Protein AF-A0A4Z1ET19-F1 (afdb_monomer)

Mean predicted aligned error: 20.24 Å

Organism: NCBI:txid87230

Sequence (330 aa):
MSKDLGDVSNRLGLNYGNKASKVTKSSSTPFQRIQDKIKELERSLKKQRNQNEKIQDNVKGFEQRLEEQYDQNEKMQDEMKDLKQRLEEQYDQD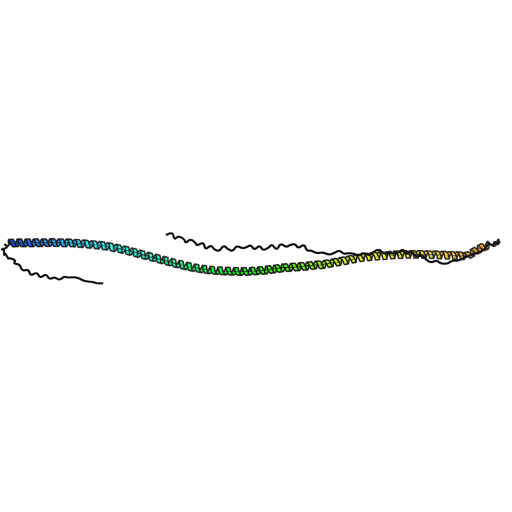EKIQDTTKKLELALEEQYNQNGKMQDATKELERALQEHYNQSEKMQDKIKDLERRLEEQYYQKEMIQKTRDQRFEYYNGKIEKLDESVQNLTNWTSQLKDRIDEDVQRRYQETDTLDTMQKVLATVMEQQHKHISDMIEFQTRLPDLIQTELSMQRTFNPEPLLGRNPGQYGQLLQIQNITTPQVAPSSERQQSGAPSQDREVVQSQEVDRCPGQQQFGAPPQDQDTPYPYPQKQQ

pLDDT: mean 76.31, std 24.37, range [27.83, 98.62]

Foldseek 3Di:
DDDDDDDDDDDDDDDPDDDDDPPPPPVQDPVNVVVVVVVVVVVVVVVVVVVVVVVVVVVVVVVVVVVVVVVVVVVVVVVVVVVVVVVVVVVVVVVVVVVVVVVVVVVVVVVVVVVVVVVVVVVVVVVVVVVVVVVVVVVVVVVVVVVVVVVVVVVVVVVVVVVVVVVVVVVVVVVVVVVVVVVVVVVVVVVVVVVVVVVVVVVVVVVVVVVVVVVVVVVVVVVVVVVVVVVVVCVVCVVVVVVVVVVVPPDDDDDDDDDDDDDDDDDDDDDDDDDDDDDDDDDDDDDDDDDDDDDDDDPPDDDPDDDPPPPPDDDDPDDDDDDDDDDDDD

Structure (mmCIF, N/CA/C/O backbone):
data_AF-A0A4Z1ET19-F1
#
_entry.id   AF-A0A4Z1ET19-F1
#
loop_
_atom_site.group_PDB
_atom_site.id
_atom_site.type_symbol
_atom_site.label_atom_id
_atom_site.label_alt_id
_atom_site.label_comp_id
_atom_site.label_asym_id
_atom_site.label_entity_id
_atom_site.label_seq_id
_atom_site.pdbx_PDB_ins_code
_atom_site.Cartn_x
_atom_site.Cartn_y
_atom_site.Cartn_z
_atom_site.occupancy
_atom_site.B_iso_or_equiv
_atom_site.auth_seq_id
_atom_site.auth_comp_id
_atom_site.auth_asym_id
_atom_site.auth_atom_id
_atom_site.pdbx_PDB_model_num
ATOM 1 N N . MET A 1 1 ? -41.840 -29.379 70.203 1.00 40.41 1 MET A N 1
ATOM 2 C CA . MET A 1 1 ? -41.552 -30.663 70.887 1.00 40.41 1 MET A CA 1
ATOM 3 C C . MET A 1 1 ? -41.359 -30.343 72.368 1.00 40.41 1 MET A C 1
ATOM 5 O O . MET A 1 1 ? -40.366 -29.723 72.694 1.00 40.41 1 MET A O 1
ATOM 9 N N . SER A 1 2 ? -42.411 -30.339 73.188 1.00 51.81 2 SER A N 1
ATOM 10 C CA . SER A 1 2 ? -42.994 -31.467 73.947 1.00 51.81 2 SER A CA 1
ATOM 11 C C . SER A 1 2 ? -42.067 -32.061 75.018 1.00 51.81 2 SER A C 1
ATOM 13 O O . SER A 1 2 ? -41.041 -32.635 74.655 1.00 51.81 2 SER A O 1
ATOM 15 N N . LYS A 1 3 ? -42.499 -31.919 76.287 1.00 54.75 3 LYS A N 1
ATOM 16 C CA . LYS A 1 3 ? -42.217 -32.644 77.557 1.00 54.75 3 LYS A CA 1
ATOM 17 C C . LYS A 1 3 ? -42.438 -31.616 78.682 1.00 54.75 3 LYS A C 1
ATOM 19 O O . LYS A 1 3 ? -41.640 -30.702 78.820 1.00 54.75 3 LYS A O 1
ATOM 24 N N . ASP A 1 4 ? -43.587 -31.519 79.343 1.00 47.50 4 ASP A N 1
ATOM 25 C CA . ASP A 1 4 ? -44.306 -32.515 80.150 1.00 47.50 4 ASP A CA 1
ATOM 26 C C . ASP A 1 4 ? -43.401 -33.211 81.176 1.00 47.50 4 ASP A C 1
ATOM 28 O O . ASP A 1 4 ? -42.499 -33.951 80.786 1.00 47.50 4 ASP A O 1
ATOM 32 N N . LEU A 1 5 ? -43.630 -32.901 82.459 1.00 48.69 5 LEU A N 1
ATOM 33 C CA . LEU A 1 5 ? -43.489 -33.767 83.639 1.00 48.69 5 LEU A CA 1
ATOM 34 C C . LEU A 1 5 ? -43.779 -32.930 84.894 1.00 48.69 5 LEU A C 1
ATOM 36 O O . LEU A 1 5 ? -42.906 -32.284 85.472 1.00 48.69 5 LEU A O 1
ATOM 40 N N . GLY A 1 6 ? -45.054 -32.928 85.281 1.00 47.69 6 GLY A N 1
ATOM 41 C CA . GLY A 1 6 ? -45.478 -32.551 86.620 1.00 47.69 6 GLY A CA 1
ATOM 42 C C . GLY A 1 6 ? -45.084 -33.627 87.630 1.00 47.69 6 GLY A C 1
ATOM 43 O O . GLY A 1 6 ? -45.246 -34.818 87.370 1.00 47.69 6 GLY A O 1
ATOM 44 N N . ASP A 1 7 ? -44.610 -33.193 88.794 1.00 50.28 7 ASP A N 1
ATOM 45 C CA . ASP A 1 7 ? -44.422 -34.043 89.965 1.00 50.28 7 ASP A CA 1
ATOM 46 C C . ASP A 1 7 ? -45.346 -33.528 91.080 1.00 50.28 7 ASP A C 1
ATOM 48 O O . ASP A 1 7 ? -45.112 -32.486 91.697 1.00 50.28 7 ASP A O 1
ATOM 52 N N . VAL A 1 8 ? -46.472 -34.222 91.267 1.00 47.22 8 VAL A N 1
ATOM 53 C CA . VAL A 1 8 ? -47.453 -33.978 92.331 1.00 47.22 8 VAL A CA 1
ATOM 54 C C . VAL A 1 8 ? -47.274 -35.071 93.374 1.00 47.22 8 VAL A C 1
ATOM 56 O O . VAL A 1 8 ? -47.767 -36.189 93.221 1.00 47.22 8 VAL A O 1
ATOM 59 N N . SER A 1 9 ? -46.614 -34.740 94.481 1.00 50.41 9 SER A N 1
ATOM 60 C CA . SER A 1 9 ? -46.578 -35.616 95.649 1.00 50.41 9 SER A CA 1
ATOM 61 C C . SER A 1 9 ? -47.833 -35.441 96.505 1.00 50.41 9 SER A C 1
ATOM 63 O O . SER A 1 9 ? -47.930 -34.569 97.367 1.00 50.41 9 SER A O 1
ATOM 65 N N . ASN A 1 10 ? -48.786 -36.346 96.285 1.00 49.00 10 ASN A N 1
ATOM 66 C CA . ASN A 1 10 ? -49.766 -36.772 97.278 1.00 49.00 10 ASN A CA 1
ATOM 67 C C . ASN A 1 10 ? -49.042 -37.343 98.507 1.00 49.00 10 ASN A C 1
ATOM 69 O O . ASN A 1 10 ? -48.348 -38.351 98.387 1.00 49.00 10 ASN A O 1
ATOM 73 N N . ARG A 1 11 ? -49.283 -36.798 99.704 1.00 49.09 11 ARG A N 1
ATOM 74 C CA . ARG A 1 11 ? -49.188 -37.575 100.952 1.00 49.09 11 ARG A CA 1
ATOM 75 C C . ARG A 1 11 ? -50.144 -37.038 102.013 1.00 49.09 11 ARG A C 1
ATOM 77 O O . ARG A 1 11 ? -49.847 -36.139 102.791 1.00 49.09 11 ARG A O 1
ATOM 84 N N . LEU A 1 12 ? -51.312 -37.673 102.008 1.00 50.94 12 LEU A N 1
ATOM 85 C CA . LEU A 1 12 ? -52.252 -37.809 103.112 1.00 50.94 12 LEU A CA 1
ATOM 86 C C . LEU A 1 12 ? -51.506 -38.242 104.385 1.00 50.94 12 LEU A C 1
ATOM 88 O O . LEU A 1 12 ? -51.132 -39.402 104.536 1.00 50.94 12 LEU A O 1
ATOM 92 N N . GLY A 1 13 ? -51.297 -37.300 105.299 1.00 47.09 13 GLY A N 1
ATOM 93 C CA . GLY A 1 13 ? -50.867 -37.557 106.670 1.00 47.09 13 GLY A CA 1
ATOM 94 C C . GLY A 1 13 ? -52.051 -37.430 107.620 1.00 47.09 13 GLY A C 1
ATOM 95 O O . GLY A 1 13 ? -52.195 -36.418 108.299 1.00 47.09 13 GLY A O 1
ATOM 96 N N . LEU A 1 14 ? -52.912 -38.450 107.648 1.00 48.97 14 LEU A N 1
ATOM 97 C CA . LEU A 1 14 ? -53.883 -38.655 108.721 1.00 48.97 14 LEU A CA 1
ATOM 98 C C . LEU A 1 14 ? -53.113 -38.867 110.031 1.00 48.97 14 LEU A C 1
ATOM 100 O O . LEU A 1 14 ? -52.460 -39.894 110.197 1.00 48.97 14 LEU A O 1
ATOM 104 N N . ASN A 1 15 ? -53.196 -37.917 110.963 1.00 49.59 15 ASN A N 1
ATOM 105 C CA . ASN A 1 15 ? -52.717 -38.113 112.328 1.00 49.59 15 ASN A CA 1
ATOM 106 C C . ASN A 1 15 ? -53.865 -37.877 113.317 1.00 49.59 15 ASN A C 1
ATOM 108 O O . ASN A 1 15 ? -54.134 -36.762 113.762 1.00 49.59 15 ASN A O 1
ATOM 112 N N . TYR A 1 16 ? -54.573 -38.971 113.604 1.00 43.00 16 TYR A N 1
ATOM 113 C CA . TYR A 1 16 ? -55.479 -39.117 114.736 1.00 43.00 16 TYR A CA 1
ATOM 114 C C . TYR A 1 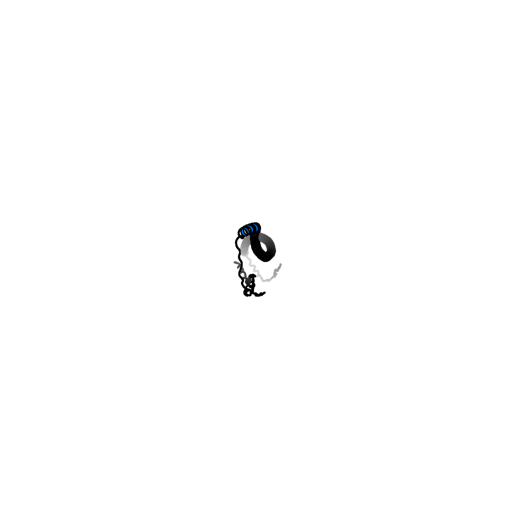16 ? -54.632 -39.338 115.997 1.00 43.00 16 TYR A C 1
ATOM 116 O O . TYR A 1 16 ? -54.145 -40.437 116.246 1.00 43.00 16 TYR A O 1
ATOM 124 N N . GLY A 1 17 ? -54.456 -38.282 116.793 1.00 42.91 17 GLY A N 1
ATOM 125 C CA . GLY A 1 17 ? -53.653 -38.288 118.018 1.00 42.91 17 GLY A CA 1
ATOM 126 C C . GLY A 1 17 ? -54.409 -37.666 119.186 1.00 42.91 17 GLY A C 1
ATOM 127 O O . GLY A 1 17 ? -54.197 -36.516 119.551 1.00 42.91 17 GLY A O 1
ATOM 128 N N . ASN A 1 18 ? -55.316 -38.453 119.747 1.00 45.12 18 ASN A N 1
ATOM 129 C CA . ASN A 1 18 ? -56.172 -38.165 120.889 1.00 45.12 18 ASN A CA 1
ATOM 130 C C . ASN A 1 18 ? -55.344 -37.900 122.168 1.00 45.12 18 ASN A C 1
ATOM 132 O O . ASN A 1 18 ? -54.685 -38.828 122.631 1.00 45.12 18 ASN A O 1
ATOM 136 N N . LYS A 1 19 ? -55.401 -36.699 122.777 1.00 46.03 19 LYS A N 1
ATOM 137 C CA . LYS A 1 19 ? -55.052 -36.477 124.202 1.00 46.03 19 LYS A CA 1
ATOM 138 C C . LYS A 1 19 ? -55.911 -35.377 124.848 1.00 46.03 19 LYS A C 1
ATOM 140 O O . LYS A 1 19 ? -55.623 -34.192 124.755 1.00 46.03 19 LYS A O 1
ATOM 145 N N . ALA A 1 20 ? -56.946 -35.841 125.548 1.00 45.72 20 ALA A N 1
ATOM 146 C CA . ALA A 1 20 ? -57.436 -35.331 126.830 1.00 45.72 20 ALA A CA 1
ATOM 147 C C . ALA A 1 20 ? -57.609 -33.805 126.989 1.00 45.72 20 ALA A C 1
ATOM 149 O O . ALA A 1 20 ? -56.869 -33.151 127.724 1.00 45.72 20 ALA A O 1
ATOM 150 N N . SER A 1 21 ? -58.700 -33.259 126.447 1.00 41.53 21 SER A N 1
ATOM 151 C CA . SER A 1 21 ? -59.294 -32.045 127.015 1.00 41.53 21 SER A CA 1
ATOM 152 C C . SER A 1 21 ? -60.074 -32.415 128.276 1.00 41.53 21 SER A C 1
ATOM 154 O O . SER A 1 21 ? -61.205 -32.896 128.212 1.00 41.53 21 SER A O 1
ATOM 156 N N . LYS A 1 22 ? -59.476 -32.162 129.446 1.00 44.50 22 LYS A N 1
ATOM 157 C CA . LYS A 1 22 ? -60.234 -31.917 130.678 1.00 44.50 22 LYS A CA 1
ATOM 158 C C . LYS A 1 22 ? -61.198 -30.765 130.388 1.00 44.50 22 LYS A C 1
ATOM 160 O O . LYS A 1 22 ? -60.809 -29.602 130.385 1.00 44.50 22 LYS A O 1
ATOM 165 N N . VAL A 1 23 ? -62.455 -31.101 130.120 1.00 45.34 23 VAL A N 1
ATOM 166 C CA . VAL A 1 23 ? -63.568 -30.156 130.119 1.00 45.34 23 VAL A CA 1
ATOM 167 C C . VAL A 1 23 ? -63.810 -29.765 131.573 1.00 45.34 23 VAL A C 1
ATOM 169 O O . VAL A 1 23 ? -64.643 -30.336 132.273 1.00 45.34 23 VAL A O 1
ATOM 172 N N . THR A 1 24 ? -63.062 -28.777 132.054 1.00 40.31 24 THR A N 1
ATOM 173 C CA . THR A 1 24 ? -63.567 -27.912 133.112 1.00 40.31 24 THR A CA 1
ATOM 174 C C . THR A 1 24 ? -64.675 -27.085 132.472 1.00 40.31 24 THR A C 1
ATOM 176 O O . THR A 1 24 ? -64.413 -26.071 131.828 1.00 40.31 24 THR A O 1
ATOM 179 N N . LYS A 1 25 ? -65.922 -27.556 132.598 1.00 47.56 25 LYS A N 1
ATOM 180 C CA . LYS A 1 25 ? -67.120 -26.722 132.461 1.00 47.56 25 LYS A CA 1
ATOM 181 C C . LYS A 1 25 ? -67.047 -25.660 133.559 1.00 47.56 25 LYS A C 1
ATOM 183 O O . LYS A 1 25 ? -67.664 -25.796 134.609 1.00 47.56 25 LYS A O 1
ATOM 188 N N . SER A 1 26 ? -66.259 -24.614 133.337 1.00 43.38 26 SER A N 1
ATOM 189 C CA . SER A 1 26 ? -66.510 -23.341 133.987 1.00 43.38 26 SER A CA 1
ATOM 190 C C . SER A 1 26 ? -67.857 -22.879 133.443 1.00 43.38 26 SER A C 1
ATOM 192 O O . SER A 1 26 ? -68.057 -22.773 132.231 1.00 43.38 26 SER A O 1
ATOM 194 N N . SER A 1 27 ? -68.833 -22.707 134.330 1.00 51.56 27 SER A N 1
ATOM 195 C CA . SER A 1 27 ? -70.098 -22.058 134.012 1.00 51.56 27 SER A CA 1
ATOM 196 C C . SER A 1 27 ? -69.787 -20.619 133.598 1.00 51.56 27 SER A C 1
ATOM 198 O O . SER A 1 27 ? -69.796 -19.703 134.416 1.00 51.56 27 SER A O 1
ATOM 200 N N . SER A 1 28 ? -69.418 -20.448 132.328 1.00 47.38 28 SER A N 1
ATOM 201 C CA . SER A 1 28 ? -69.206 -19.160 131.688 1.00 47.38 28 SER A CA 1
ATOM 202 C C . SER A 1 28 ? -70.539 -18.431 131.759 1.00 47.38 28 SER A C 1
ATOM 204 O O . SER A 1 28 ? -71.521 -18.838 131.125 1.00 47.38 28 SER A O 1
ATOM 206 N N . THR A 1 29 ? -70.594 -17.422 132.629 1.00 59.81 29 THR A N 1
ATOM 207 C CA . THR A 1 29 ? -71.743 -16.533 132.769 1.00 59.81 29 THR A CA 1
ATOM 208 C C . THR A 1 29 ? -72.052 -15.919 131.397 1.00 59.81 29 THR A C 1
ATOM 210 O O . THR A 1 29 ? -71.152 -15.808 130.559 1.00 59.81 29 THR A O 1
ATOM 213 N N . PRO A 1 30 ? -73.303 -15.512 131.113 1.00 72.56 30 PRO A N 1
ATOM 214 C CA . PRO A 1 30 ? -73.661 -14.901 129.828 1.00 72.56 30 PRO A CA 1
ATOM 215 C C . PRO A 1 30 ? -72.684 -13.797 129.389 1.00 72.56 30 PRO A C 1
ATOM 217 O O . PRO A 1 30 ? -72.336 -13.709 128.215 1.00 72.56 30 PRO A O 1
ATOM 220 N N . PHE A 1 31 ? -72.158 -13.038 130.353 1.00 75.38 31 PHE A N 1
ATOM 221 C CA . PHE A 1 31 ? -71.135 -12.014 130.160 1.00 75.38 31 PHE A CA 1
ATOM 222 C C . PHE A 1 31 ? -69.791 -12.556 129.632 1.00 75.38 31 PHE A C 1
ATOM 224 O O . PHE A 1 31 ? -69.220 -11.986 128.704 1.00 75.38 31 PHE A O 1
ATOM 231 N N . GLN A 1 32 ? -69.305 -13.687 130.153 1.00 77.69 32 GLN A N 1
ATOM 232 C CA . GLN A 1 32 ? -68.046 -14.298 129.717 1.00 77.69 32 GLN A CA 1
ATOM 233 C C . GLN A 1 32 ? -68.152 -14.864 128.287 1.00 77.69 32 GLN A C 1
ATOM 235 O O . GLN A 1 32 ? -67.239 -14.677 127.486 1.00 77.69 32 GLN A O 1
ATOM 240 N N . ARG A 1 33 ? -69.302 -15.448 127.907 1.00 77.06 33 ARG A N 1
ATOM 241 C CA . ARG A 1 33 ? -69.564 -15.866 126.510 1.00 77.06 33 ARG A CA 1
ATOM 242 C C . ARG A 1 33 ? -69.599 -14.689 125.539 1.00 77.06 33 ARG A C 1
ATOM 244 O O . ARG A 1 33 ? -69.185 -14.833 124.391 1.00 77.06 33 ARG A O 1
ATOM 251 N N . ILE A 1 34 ? -70.122 -13.545 125.978 1.00 82.31 34 ILE A N 1
ATOM 252 C CA . ILE A 1 34 ? -70.131 -12.314 125.181 1.00 82.31 34 ILE A CA 1
ATOM 253 C C . ILE A 1 34 ? -68.694 -11.812 124.985 1.00 82.31 34 ILE A C 1
ATOM 255 O O . ILE A 1 34 ? -68.317 -11.525 123.853 1.00 82.31 34 ILE A O 1
ATOM 259 N N . GLN A 1 35 ? -67.864 -11.791 126.035 1.00 83.44 35 GLN A N 1
ATOM 260 C CA . GLN A 1 35 ? -66.444 -11.429 125.914 1.00 83.44 35 GLN A CA 1
ATOM 261 C C . GLN A 1 35 ? -65.659 -12.356 124.975 1.00 83.44 35 GLN A C 1
ATOM 263 O O . GLN A 1 35 ? -64.848 -11.873 124.184 1.00 83.44 35 GLN A O 1
ATOM 268 N N . ASP A 1 36 ? -65.893 -13.668 125.031 1.00 83.56 36 ASP A N 1
ATOM 269 C CA . ASP A 1 36 ? -65.202 -14.624 124.160 1.00 83.56 36 ASP A CA 1
ATOM 270 C C . ASP A 1 36 ? -65.598 -14.437 122.684 1.00 83.56 36 ASP A C 1
ATOM 272 O O . ASP A 1 36 ? -64.727 -14.435 121.813 1.00 83.56 36 ASP A O 1
ATOM 276 N N . LYS A 1 37 ? -66.885 -14.168 122.404 1.00 88.12 37 LYS A N 1
ATOM 277 C CA . LYS A 1 37 ? -67.366 -13.807 121.058 1.00 88.12 37 LYS A CA 1
ATOM 278 C C . LYS A 1 37 ? -66.783 -12.485 120.562 1.00 88.12 37 LYS A C 1
ATOM 280 O O . LYS A 1 37 ? -66.433 -12.391 119.390 1.00 88.12 37 LYS A O 1
ATOM 285 N N . ILE A 1 38 ? -66.655 -11.477 121.431 1.00 90.06 38 ILE A N 1
ATOM 286 C CA . ILE A 1 38 ? -66.010 -10.200 121.082 1.00 90.06 38 ILE A CA 1
ATOM 287 C C . ILE A 1 38 ? -64.551 -10.448 120.677 1.00 90.06 38 ILE A C 1
ATOM 289 O O . ILE A 1 38 ? -64.143 -10.014 119.605 1.00 90.06 38 ILE A O 1
ATOM 293 N N . LYS A 1 39 ? -63.790 -11.227 121.456 1.00 90.38 39 LYS A N 1
ATOM 294 C CA . LYS A 1 39 ? -62.395 -11.576 121.124 1.00 90.38 39 LYS A CA 1
ATOM 295 C C . LYS A 1 39 ? -62.273 -12.384 119.829 1.00 90.38 39 LYS A C 1
ATOM 297 O O . LYS A 1 39 ? -61.311 -12.215 119.081 1.00 90.38 39 LYS A O 1
ATOM 302 N N . GLU A 1 40 ? -63.208 -13.292 119.562 1.00 89.62 40 GLU A N 1
ATOM 303 C CA . GLU A 1 40 ? -63.245 -14.059 118.312 1.00 89.62 40 GLU A CA 1
ATOM 304 C C . GLU A 1 40 ? -63.537 -13.158 117.105 1.00 89.62 40 GLU A C 1
ATOM 306 O O . GLU A 1 40 ? -62.828 -13.236 116.098 1.00 89.62 40 GLU A O 1
ATOM 311 N N . LEU A 1 41 ? -64.509 -12.249 117.233 1.00 91.50 41 LEU A N 1
ATOM 312 C CA . LEU A 1 41 ? -64.806 -11.230 116.227 1.00 91.50 41 LEU A CA 1
ATOM 313 C C . LEU A 1 41 ? -63.600 -10.316 115.986 1.00 91.50 41 LEU A C 1
ATOM 315 O O . LEU A 1 41 ? -63.241 -10.099 114.834 1.00 91.50 41 LEU A O 1
ATOM 319 N N . GLU A 1 42 ? -62.912 -9.854 117.032 1.00 91.44 42 GLU A N 1
ATOM 320 C CA . GLU A 1 42 ? -61.684 -9.054 116.913 1.00 91.44 42 GLU A CA 1
ATOM 321 C C . GLU A 1 42 ? -60.570 -9.804 116.164 1.00 91.44 42 GLU A C 1
ATOM 323 O O . GLU A 1 42 ? -59.919 -9.234 115.283 1.00 91.44 42 GLU A O 1
ATOM 328 N N . ARG A 1 43 ? -60.359 -11.096 116.460 1.00 92.38 43 ARG A N 1
ATOM 329 C CA . ARG A 1 43 ? -59.391 -11.938 115.730 1.00 92.38 43 ARG A CA 1
ATOM 330 C C . ARG A 1 43 ? -59.785 -12.124 114.267 1.00 92.38 43 ARG A C 1
ATOM 332 O O . ARG A 1 43 ? -58.916 -12.043 113.399 1.00 92.38 43 ARG A O 1
ATOM 339 N N . SER A 1 44 ? -61.067 -12.364 113.995 1.00 93.06 44 SER A N 1
ATOM 340 C CA . SER A 1 44 ? -61.604 -12.492 112.636 1.00 93.06 44 SER A CA 1
ATOM 341 C C . SER A 1 44 ? -61.405 -11.199 111.840 1.00 93.06 44 SER A C 1
ATOM 343 O O . SER A 1 44 ? -60.871 -11.224 110.732 1.00 93.06 44 SER A O 1
ATOM 345 N N . LEU A 1 45 ? -61.710 -10.054 112.454 1.00 92.88 45 LEU A N 1
ATOM 346 C CA . LEU A 1 45 ? -61.568 -8.729 111.856 1.00 92.88 45 LEU A CA 1
ATOM 347 C C . LEU A 1 45 ? -60.093 -8.380 111.602 1.00 92.88 45 LEU A C 1
ATOM 349 O O . LEU A 1 45 ? -59.754 -7.841 110.549 1.00 92.88 45 LEU A O 1
ATOM 353 N N . LYS A 1 46 ? -59.184 -8.773 112.506 1.00 93.75 46 LYS A N 1
ATOM 354 C CA . LYS A 1 46 ? -57.732 -8.661 112.288 1.00 93.75 46 LYS A CA 1
ATOM 355 C C . LYS A 1 46 ? -57.247 -9.556 111.143 1.00 93.75 46 LYS A C 1
ATOM 357 O O . LYS A 1 46 ? -56.447 -9.113 110.326 1.00 93.75 46 LYS A O 1
ATOM 362 N N . LYS A 1 47 ? -57.756 -10.789 111.035 1.00 93.56 47 LYS A N 1
ATOM 363 C CA . LYS A 1 47 ? -57.431 -11.701 109.926 1.00 93.56 47 LYS A CA 1
ATOM 364 C C . LYS A 1 47 ? -57.918 -11.154 108.581 1.00 93.56 47 LYS A C 1
ATOM 366 O O . LYS A 1 47 ? -57.153 -11.192 107.623 1.00 93.56 47 LYS A O 1
ATOM 371 N N . GLN A 1 48 ? -59.140 -10.622 108.520 1.00 94.31 48 GLN A N 1
ATOM 372 C CA . GLN A 1 48 ? -59.672 -9.971 107.319 1.00 94.31 48 GLN A CA 1
ATOM 373 C C . GLN A 1 48 ? -58.855 -8.741 106.927 1.00 94.31 48 GLN A C 1
ATOM 375 O O . GLN A 1 48 ? -58.518 -8.605 105.757 1.00 94.31 48 GLN A O 1
ATOM 380 N N . ARG A 1 49 ? -58.468 -7.882 107.884 1.00 92.06 49 ARG A N 1
ATOM 381 C CA . ARG A 1 49 ? -57.573 -6.745 107.600 1.00 92.06 49 ARG A CA 1
ATOM 382 C C . ARG A 1 49 ? -56.256 -7.197 106.974 1.00 92.06 49 ARG A C 1
ATOM 384 O O . ARG A 1 49 ? -55.902 -6.688 105.920 1.00 92.06 49 ARG A O 1
ATOM 391 N N . ASN A 1 50 ? -55.598 -8.202 107.553 1.00 95.38 50 ASN A N 1
ATOM 392 C CA . ASN A 1 50 ? -54.354 -8.742 106.997 1.00 95.38 50 ASN A CA 1
ATOM 393 C C . ASN A 1 50 ? -54.552 -9.368 105.602 1.00 95.38 50 ASN A C 1
ATOM 395 O O . ASN A 1 50 ? -53.648 -9.342 104.774 1.00 95.38 50 ASN A O 1
ATOM 399 N N . GLN A 1 51 ? -55.710 -9.983 105.337 1.00 95.19 51 GLN A N 1
ATOM 400 C CA . GLN A 1 51 ? -56.037 -10.50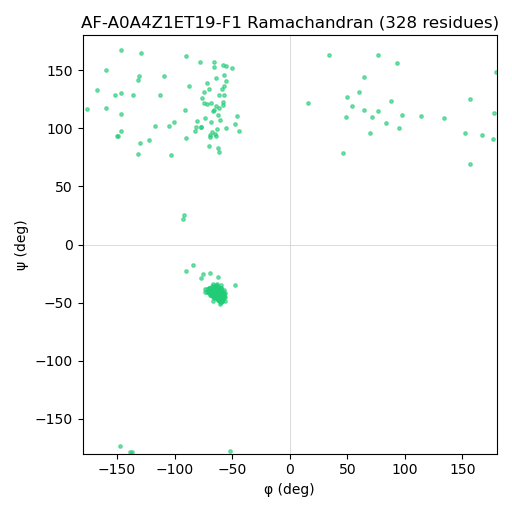9 104.008 1.00 95.19 51 GLN A CA 1
ATOM 401 C C . GLN A 1 51 ? -56.262 -9.384 102.996 1.00 95.19 51 GLN A C 1
ATOM 403 O O . GLN A 1 51 ? -55.733 -9.469 101.894 1.00 95.19 51 GLN A O 1
ATOM 408 N N . ASN A 1 52 ? -56.989 -8.331 103.374 1.00 94.50 52 ASN A N 1
ATOM 409 C CA . ASN A 1 52 ? -57.177 -7.153 102.531 1.00 94.50 52 ASN A CA 1
ATOM 410 C C . ASN A 1 52 ? -55.849 -6.463 102.214 1.00 94.50 52 ASN A C 1
ATOM 412 O O . ASN A 1 52 ? -55.645 -6.082 101.070 1.00 94.50 52 ASN A O 1
ATOM 416 N N . GLU A 1 53 ? -54.942 -6.353 103.186 1.00 95.12 53 GLU A N 1
ATOM 417 C CA . GLU A 1 53 ? -53.599 -5.796 102.976 1.00 95.12 53 GLU A CA 1
ATOM 418 C C . GLU A 1 53 ? -52.819 -6.612 101.931 1.00 95.12 53 GLU A C 1
ATOM 420 O O . GLU A 1 53 ? -52.351 -6.060 100.941 1.00 95.12 53 GLU A O 1
ATOM 425 N N . LYS A 1 54 ? -52.821 -7.950 102.042 1.00 95.50 54 LYS A N 1
ATOM 426 C CA . LYS A 1 54 ? -52.223 -8.834 101.020 1.00 95.50 54 LYS A CA 1
ATOM 427 C C . LYS A 1 54 ? -52.872 -8.704 99.642 1.00 95.50 54 LYS A C 1
ATOM 429 O O . LYS A 1 54 ? -52.181 -8.790 98.632 1.00 95.50 54 LYS A O 1
ATOM 434 N N . ILE A 1 55 ? -54.197 -8.562 99.583 1.00 96.00 55 ILE A N 1
ATOM 435 C CA . ILE A 1 55 ? -54.909 -8.351 98.316 1.00 96.00 55 ILE A CA 1
ATOM 436 C C . ILE A 1 55 ? -54.482 -7.016 97.706 1.00 96.00 55 ILE A C 1
ATOM 438 O O . ILE A 1 55 ? -54.204 -6.969 96.514 1.00 96.00 55 ILE A O 1
ATOM 442 N N . GLN A 1 56 ? -54.387 -5.958 98.510 1.00 95.25 56 GLN A N 1
ATOM 443 C CA . GLN A 1 56 ? -53.970 -4.638 98.052 1.00 95.25 56 GLN A CA 1
ATOM 444 C C . GLN A 1 56 ? -52.533 -4.647 97.513 1.00 95.25 56 GLN A C 1
ATOM 446 O O . GLN A 1 56 ? -52.284 -4.070 96.457 1.00 95.25 56 GLN A O 1
ATOM 451 N N . ASP A 1 57 ? -51.612 -5.340 98.183 1.00 95.94 57 ASP A N 1
ATOM 452 C CA . ASP A 1 57 ? -50.237 -5.512 97.698 1.00 95.94 57 ASP A CA 1
ATOM 453 C C . ASP A 1 57 ? -50.192 -6.290 96.376 1.00 95.94 57 ASP A C 1
ATOM 455 O O . ASP A 1 57 ? -49.491 -5.895 95.445 1.00 95.94 57 ASP A O 1
ATOM 459 N N . ASN A 1 58 ? -50.986 -7.359 96.252 1.00 96.44 58 ASN A N 1
ATOM 460 C CA . ASN A 1 58 ? -51.095 -8.109 95.000 1.00 96.44 58 ASN A CA 1
ATOM 461 C C . ASN A 1 58 ? -51.666 -7.251 93.864 1.00 96.44 58 ASN A C 1
ATOM 463 O O . ASN A 1 58 ? -51.165 -7.330 92.747 1.00 96.44 58 ASN A O 1
ATOM 467 N N . VAL A 1 59 ? -52.694 -6.436 94.132 1.00 96.44 59 VAL A N 1
ATOM 468 C CA . VAL A 1 59 ? -53.281 -5.518 93.140 1.00 96.44 59 VAL A CA 1
ATOM 469 C C . VAL A 1 59 ? -52.231 -4.523 92.651 1.00 96.44 59 VAL A C 1
ATOM 471 O O . VAL A 1 59 ? -52.037 -4.426 91.445 1.00 96.44 59 VAL A O 1
ATOM 474 N N . LYS A 1 60 ? -51.474 -3.889 93.557 1.00 95.62 60 LYS A N 1
ATOM 475 C CA . LYS A 1 60 ? -50.360 -3.002 93.176 1.00 95.62 60 LYS A CA 1
ATOM 476 C C . LYS A 1 60 ? -49.301 -3.721 92.339 1.00 95.62 60 LYS A C 1
ATOM 478 O O . LYS A 1 60 ? -48.804 -3.171 91.364 1.00 95.62 60 LYS A O 1
ATOM 483 N N . GLY A 1 61 ? -48.965 -4.961 92.699 1.00 97.25 61 GLY A N 1
ATOM 484 C CA . GLY A 1 61 ? -48.031 -5.779 91.924 1.00 97.25 61 GLY A CA 1
ATOM 485 C C . GLY A 1 61 ? -48.548 -6.115 90.520 1.00 97.25 61 GLY A C 1
ATOM 486 O O . GLY A 1 61 ? -47.761 -6.173 89.577 1.00 97.25 61 GLY A O 1
ATOM 487 N N . PHE A 1 62 ? -49.858 -6.321 90.355 1.00 96.94 62 PHE A N 1
ATOM 488 C CA . PHE A 1 62 ? -50.471 -6.505 89.038 1.00 96.94 62 PHE A CA 1
ATOM 489 C C . PHE A 1 62 ? -50.514 -5.212 88.224 1.00 96.94 62 PHE A C 1
ATOM 491 O O . PHE A 1 62 ? -50.229 -5.266 87.032 1.00 96.94 62 PHE A O 1
ATOM 498 N N . GLU A 1 63 ? -50.823 -4.073 88.847 1.00 96.50 63 GLU A N 1
ATOM 499 C CA . GLU A 1 63 ? -50.789 -2.754 88.201 1.00 96.50 63 GLU A CA 1
ATOM 500 C C . GLU A 1 63 ? -49.387 -2.445 87.657 1.00 96.50 63 GLU A C 1
ATOM 502 O O . GLU A 1 63 ? -49.256 -2.117 86.482 1.00 96.50 63 GLU A O 1
ATOM 507 N N . GLN A 1 64 ? -48.336 -2.668 88.457 1.00 96.81 64 GLN A N 1
ATOM 508 C CA . GLN A 1 64 ? -46.947 -2.494 88.011 1.00 96.81 64 GLN A CA 1
ATOM 509 C C . GLN A 1 64 ? -46.590 -3.400 86.829 1.00 96.81 64 GLN A C 1
ATOM 511 O O . GLN A 1 64 ? -46.014 -2.937 85.852 1.00 96.81 64 GLN A O 1
ATOM 516 N N . ARG A 1 65 ? -46.963 -4.687 86.878 1.00 97.50 65 ARG A N 1
ATOM 517 C CA . ARG A 1 65 ? -46.709 -5.614 85.760 1.00 97.50 65 ARG A CA 1
ATOM 518 C C . ARG A 1 65 ? -47.461 -5.229 84.490 1.00 97.50 65 ARG A C 1
ATOM 520 O O . ARG A 1 65 ? -46.948 -5.454 83.400 1.00 97.50 65 ARG A O 1
ATOM 527 N N . LEU A 1 66 ? -48.679 -4.703 84.623 1.00 96.88 66 LEU A N 1
ATOM 528 C CA . LEU A 1 66 ? -49.449 -4.195 83.490 1.00 96.88 66 LEU A CA 1
ATOM 529 C C . LEU A 1 66 ? -48.745 -2.994 82.860 1.00 96.88 66 LEU A C 1
ATOM 531 O O . LEU A 1 66 ? -48.600 -2.966 81.643 1.00 96.88 66 LEU A O 1
ATOM 535 N N . GLU A 1 67 ? -48.273 -2.049 83.670 1.00 97.00 67 GLU A N 1
ATOM 536 C CA . GLU A 1 67 ? -47.538 -0.873 83.193 1.00 97.00 67 GLU A CA 1
ATOM 537 C C . GLU A 1 67 ? -46.219 -1.262 82.506 1.00 97.00 67 GLU A C 1
ATOM 539 O O . GLU A 1 67 ? -45.983 -0.869 81.368 1.00 97.00 67 GLU A O 1
ATOM 544 N N . GLU A 1 68 ? -45.433 -2.166 83.103 1.00 97.06 68 GLU A N 1
ATOM 545 C CA . GLU A 1 68 ? -44.232 -2.730 82.466 1.00 97.06 68 GLU A CA 1
ATOM 546 C C . GLU A 1 68 ? -44.544 -3.408 81.122 1.00 97.06 68 GLU A C 1
ATOM 548 O O . GLU A 1 68 ? -43.768 -3.308 80.169 1.00 97.06 68 GLU A O 1
ATOM 553 N N . GLN A 1 69 ? -45.676 -4.110 81.028 1.00 96.88 69 GLN A N 1
ATOM 554 C CA . GLN A 1 69 ? -46.102 -4.756 79.791 1.00 96.88 69 GLN A CA 1
ATOM 555 C C . GLN A 1 69 ? -46.522 -3.728 78.729 1.00 96.88 69 GLN A C 1
ATOM 557 O O . GLN A 1 69 ? -46.231 -3.933 77.550 1.00 96.88 69 GLN A O 1
ATOM 562 N N . TYR A 1 70 ? -47.175 -2.630 79.124 1.00 96.88 70 TYR A N 1
ATOM 563 C CA . TYR A 1 70 ? -47.492 -1.521 78.222 1.00 96.88 70 TYR A CA 1
ATOM 564 C C . TYR A 1 70 ? -46.219 -0.871 77.673 1.00 96.88 70 TYR A C 1
ATOM 566 O O . TYR A 1 70 ? -46.087 -0.770 76.453 1.00 96.88 70 TYR A O 1
ATOM 574 N N . ASP A 1 71 ? -45.248 -0.556 78.532 1.00 97.50 71 ASP A N 1
ATOM 575 C CA . ASP A 1 71 ? -43.959 0.023 78.128 1.00 97.50 71 ASP A CA 1
ATOM 576 C C . ASP A 1 71 ? -43.187 -0.893 77.166 1.00 97.50 71 ASP A C 1
ATOM 578 O O . ASP A 1 71 ? -42.588 -0.446 76.184 1.00 97.50 71 ASP A O 1
ATOM 582 N N . GLN A 1 72 ? -43.185 -2.205 77.429 1.00 97.62 72 GLN A N 1
ATOM 583 C CA . GLN A 1 72 ? -42.569 -3.187 76.532 1.00 97.62 72 GLN A CA 1
ATOM 584 C C . GLN A 1 72 ? -43.274 -3.238 75.175 1.00 97.62 72 GLN A C 1
ATOM 586 O O . GLN A 1 72 ? -42.617 -3.364 74.141 1.00 97.62 72 GLN A O 1
ATOM 591 N N . ASN A 1 73 ? -44.602 -3.135 75.168 1.00 97.50 73 ASN A N 1
ATOM 592 C CA . ASN A 1 73 ? -45.382 -3.168 73.941 1.00 97.50 73 ASN A CA 1
ATOM 593 C C . ASN A 1 73 ? -45.174 -1.898 73.100 1.00 97.50 73 ASN A C 1
ATOM 595 O O . ASN A 1 73 ? -45.079 -2.002 71.879 1.00 97.50 73 ASN A O 1
ATOM 599 N N . GLU A 1 74 ? -45.043 -0.723 73.727 1.00 97.38 74 GLU A N 1
ATOM 600 C CA . GLU A 1 74 ? -44.664 0.516 73.031 1.00 97.38 74 GLU A CA 1
ATOM 601 C C . GLU A 1 74 ? -43.274 0.399 72.392 1.00 97.38 74 GLU A C 1
ATOM 603 O O . GLU A 1 74 ? -43.131 0.645 71.194 1.00 97.38 74 GLU A O 1
ATOM 608 N N . LYS A 1 75 ? -42.271 -0.088 73.138 1.00 97.50 75 LYS A N 1
ATOM 609 C CA . LYS A 1 75 ? -40.921 -0.329 72.592 1.00 97.50 75 LYS A CA 1
ATOM 610 C C . LYS A 1 75 ? -40.941 -1.275 71.395 1.00 97.50 75 LYS A C 1
ATOM 612 O O . LYS A 1 75 ? -40.327 -0.985 70.374 1.00 97.50 75 LYS A O 1
ATOM 617 N N . MET A 1 76 ? -41.684 -2.378 71.495 1.00 97.62 76 MET A N 1
ATOM 618 C CA . MET A 1 76 ? -41.817 -3.339 70.400 1.00 97.62 76 MET A CA 1
ATOM 619 C C . MET A 1 76 ? -42.498 -2.720 69.170 1.00 97.62 76 MET A C 1
ATOM 621 O O . MET A 1 76 ? -42.109 -3.017 68.041 1.00 97.62 76 MET A O 1
ATOM 625 N N . GLN A 1 77 ? -43.497 -1.850 69.355 1.00 97.56 77 GLN A N 1
ATOM 626 C CA . GLN A 1 77 ? -44.122 -1.138 68.237 1.00 97.56 77 GLN A CA 1
ATOM 627 C C . GLN A 1 77 ? -43.145 -0.196 67.536 1.00 97.56 77 GLN A C 1
ATOM 629 O O . GLN A 1 77 ? -43.152 -0.129 66.305 1.00 97.56 77 GLN A O 1
ATOM 634 N N . ASP A 1 78 ? -42.308 0.517 68.285 1.00 97.75 78 ASP A N 1
ATOM 635 C CA . ASP A 1 78 ? -41.319 1.420 67.700 1.00 97.75 78 ASP A CA 1
ATOM 636 C C . ASP A 1 78 ? -40.197 0.659 66.984 1.00 97.75 78 ASP A C 1
ATOM 638 O O . ASP A 1 78 ? -39.853 1.012 65.855 1.00 97.75 78 ASP A O 1
ATOM 642 N N . GLU A 1 79 ? -39.715 -0.453 67.548 1.00 98.06 79 GLU A N 1
ATOM 643 C CA . GLU A 1 79 ? -38.790 -1.365 66.857 1.00 98.06 79 GLU A CA 1
ATOM 644 C C . GLU A 1 79 ? -39.395 -1.907 65.553 1.00 98.06 79 GLU A C 1
ATOM 646 O O . GLU A 1 79 ? -38.716 -1.990 64.529 1.00 98.06 79 GLU A O 1
ATOM 651 N N . MET A 1 80 ? -40.691 -2.233 65.551 1.00 97.75 80 MET A N 1
ATOM 652 C CA . MET A 1 80 ? -41.380 -2.724 64.358 1.00 97.75 80 MET A CA 1
ATOM 653 C C . MET A 1 80 ? -41.514 -1.646 63.272 1.00 97.75 80 MET A C 1
ATOM 655 O O . MET A 1 80 ? -41.404 -1.962 62.085 1.00 97.75 80 MET A O 1
ATOM 659 N N . LYS A 1 81 ? -41.723 -0.376 63.653 1.00 97.75 81 LYS A N 1
ATOM 660 C CA . LYS A 1 81 ? -41.707 0.755 62.708 1.00 97.75 81 LYS A CA 1
ATOM 661 C C . LYS A 1 81 ? -40.318 0.952 62.106 1.00 97.75 81 LYS A C 1
ATOM 663 O O . LYS A 1 81 ? -40.223 1.090 60.890 1.00 97.75 81 LYS A O 1
ATOM 668 N N . ASP A 1 82 ? -39.267 0.913 62.926 1.00 98.19 82 ASP A N 1
ATOM 669 C CA . ASP A 1 82 ? -37.883 1.076 62.463 1.00 98.19 82 ASP A CA 1
ATOM 670 C C . ASP A 1 82 ? -37.482 -0.058 61.507 1.00 98.19 82 ASP A C 1
ATOM 672 O O . ASP A 1 82 ? -36.954 0.186 60.425 1.00 98.19 82 ASP A O 1
ATOM 676 N N . LEU A 1 83 ? -37.832 -1.308 61.837 1.00 97.94 83 LEU A N 1
ATOM 677 C CA . LEU A 1 83 ? -37.625 -2.452 60.943 1.00 97.94 83 LEU A CA 1
ATOM 678 C C . LEU A 1 83 ? -38.374 -2.302 59.618 1.00 97.94 83 LEU A C 1
ATOM 680 O O . LEU A 1 83 ? -37.820 -2.620 58.567 1.00 97.94 83 LEU A O 1
ATOM 684 N N . LYS A 1 84 ? -39.621 -1.817 59.650 1.00 97.94 84 LYS A N 1
ATOM 685 C CA . LYS A 1 84 ? -40.398 -1.573 58.430 1.00 97.94 84 LYS A CA 1
ATOM 686 C C . LYS A 1 84 ? -39.733 -0.511 57.553 1.00 97.94 84 LYS A C 1
ATOM 688 O O . LYS A 1 84 ? -39.631 -0.724 56.350 1.00 97.94 84 LYS A O 1
ATOM 693 N N . GLN A 1 85 ? -39.264 0.585 58.149 1.00 98.06 85 GLN A N 1
ATOM 694 C CA . GLN A 1 85 ? -38.567 1.642 57.420 1.00 98.06 85 GLN A CA 1
ATOM 695 C C . GLN A 1 85 ? -37.269 1.123 56.791 1.00 98.06 85 GLN A C 1
ATOM 697 O O . GLN A 1 85 ? -37.051 1.315 55.600 1.00 98.06 85 GLN A O 1
ATOM 702 N N . ARG A 1 86 ? -36.440 0.398 57.553 1.00 98.00 86 ARG A N 1
ATOM 703 C CA . ARG A 1 86 ? -35.200 -0.199 57.028 1.00 98.00 86 ARG A CA 1
ATOM 704 C C . ARG A 1 86 ? -35.460 -1.169 55.879 1.00 98.00 86 ARG A C 1
ATOM 706 O O . ARG A 1 86 ? -34.671 -1.227 54.943 1.00 98.00 86 ARG A O 1
ATOM 713 N N . LEU A 1 87 ? -36.550 -1.934 55.949 1.00 98.06 87 LEU A N 1
ATOM 714 C CA . LEU A 1 87 ? -36.935 -2.851 54.881 1.00 98.06 87 LEU A CA 1
ATOM 715 C C . LEU A 1 87 ? -37.322 -2.091 53.602 1.00 98.06 87 LEU A C 1
ATOM 717 O O . LEU A 1 87 ? -36.919 -2.494 52.518 1.00 98.06 87 LEU A O 1
ATOM 721 N N . GLU A 1 88 ? -38.073 -0.996 53.724 1.00 98.06 88 GLU A N 1
ATOM 722 C CA . GLU A 1 88 ? -38.448 -0.134 52.594 1.00 98.06 88 GLU A CA 1
ATOM 723 C C . GLU A 1 88 ? -37.215 0.534 51.963 1.00 98.06 88 GLU A C 1
ATOM 725 O O . GLU A 1 88 ? -37.021 0.451 50.753 1.00 98.06 88 GLU A O 1
ATOM 730 N N . GLU A 1 89 ? -36.302 1.064 52.783 1.00 97.88 89 GLU A N 1
ATOM 731 C CA . GLU A 1 89 ? -35.021 1.610 52.316 1.00 97.88 89 GLU A CA 1
ATOM 732 C C . GLU A 1 89 ? -34.164 0.559 51.593 1.00 97.88 89 GLU A C 1
ATOM 734 O O . GLU A 1 89 ? -33.492 0.876 50.609 1.00 97.88 89 GLU A O 1
ATOM 739 N N . GLN A 1 90 ? -34.185 -0.694 52.059 1.00 98.12 90 GLN A N 1
ATOM 740 C CA . GLN A 1 90 ? -33.481 -1.792 51.403 1.00 98.12 90 GLN A CA 1
ATOM 741 C C . GLN A 1 90 ? -34.096 -2.121 50.035 1.00 98.12 90 GLN A C 1
ATOM 743 O O . GLN A 1 90 ? -33.350 -2.282 49.071 1.00 98.12 90 GLN A O 1
ATOM 748 N N . TYR A 1 91 ? -35.428 -2.163 49.920 1.00 97.44 91 TYR A N 1
ATOM 749 C CA . TYR A 1 91 ? -36.099 -2.362 48.630 1.00 97.44 91 TYR A CA 1
ATOM 750 C C . TYR A 1 91 ? -35.752 -1.256 47.622 1.00 97.44 91 TYR A C 1
ATOM 752 O O . TYR A 1 91 ? -35.417 -1.561 46.477 1.00 97.44 91 TYR A O 1
ATOM 760 N N . ASP A 1 92 ? -35.745 0.007 48.053 1.00 98.06 92 ASP A N 1
ATOM 761 C CA . ASP A 1 92 ? -35.361 1.142 47.202 1.00 98.06 92 ASP A CA 1
ATOM 762 C C . ASP A 1 92 ? -33.892 1.062 46.752 1.00 98.06 92 ASP A C 1
ATOM 764 O O . ASP A 1 92 ? -33.531 1.479 45.645 1.00 98.06 92 ASP A O 1
ATOM 768 N N . GLN A 1 93 ? -33.005 0.567 47.621 1.00 98.25 93 GLN A N 1
ATOM 769 C CA . GLN A 1 93 ? -31.603 0.339 47.271 1.00 98.25 93 GLN A CA 1
ATOM 770 C C . GLN A 1 93 ? -31.455 -0.797 46.259 1.00 98.25 93 GLN A C 1
ATOM 772 O O . GLN A 1 93 ? -30.714 -0.634 45.288 1.00 98.25 93 GLN A O 1
ATOM 777 N N . ASP A 1 94 ? -32.173 -1.902 46.444 1.00 98.19 94 ASP A N 1
ATOM 778 C CA . ASP A 1 94 ? -32.149 -3.039 45.525 1.00 98.19 94 ASP A CA 1
ATOM 779 C C . ASP A 1 94 ? -32.673 -2.648 44.132 1.00 98.19 94 ASP A C 1
ATOM 781 O O . ASP A 1 94 ? -32.070 -3.026 43.123 1.00 98.19 94 ASP A O 1
ATOM 785 N N . GLU A 1 95 ? -33.721 -1.819 44.049 1.00 98.19 95 GLU A N 1
ATOM 786 C CA . GLU A 1 95 ? -34.226 -1.284 42.775 1.00 98.19 95 GLU A CA 1
ATOM 787 C C . GLU A 1 95 ? -33.169 -0.418 42.069 1.00 98.19 95 GLU A C 1
ATOM 789 O O . GLU A 1 95 ? -32.884 -0.607 40.882 1.00 98.19 95 GLU A O 1
ATOM 794 N N . LYS A 1 96 ? -32.496 0.475 42.810 1.00 98.12 96 LYS A N 1
ATOM 795 C CA . LYS A 1 96 ? -31.390 1.281 42.264 1.00 98.12 96 LYS A CA 1
ATOM 796 C C . LYS A 1 96 ? -30.239 0.409 41.777 1.00 98.12 96 LYS A C 1
ATOM 798 O O . LYS A 1 96 ? -29.697 0.674 40.702 1.00 98.12 96 LYS A O 1
ATOM 803 N N . ILE A 1 97 ? -29.863 -0.619 42.539 1.00 98.31 97 ILE A N 1
ATOM 804 C CA . ILE A 1 97 ? -28.816 -1.564 42.141 1.00 98.31 97 ILE A CA 1
ATOM 805 C C . ILE A 1 97 ? -29.220 -2.236 40.830 1.00 98.31 97 ILE A C 1
ATOM 807 O O . ILE A 1 97 ? -28.450 -2.191 39.871 1.00 98.31 97 ILE A O 1
ATOM 811 N N . GLN A 1 98 ? -30.442 -2.761 40.737 1.00 98.25 98 GLN A N 1
ATOM 812 C CA . GLN A 1 98 ? -30.941 -3.421 39.533 1.00 98.25 98 GLN A CA 1
ATOM 813 C C . GLN A 1 98 ? -30.890 -2.509 38.297 1.00 98.25 98 GLN A C 1
ATOM 815 O O . GLN A 1 98 ? -30.462 -2.938 37.222 1.00 98.25 98 GLN A O 1
ATOM 820 N N . ASP A 1 99 ? -31.279 -1.244 38.439 1.00 98.25 99 ASP A N 1
ATOM 821 C CA . ASP A 1 99 ? -31.214 -0.268 37.352 1.00 98.25 99 ASP A CA 1
ATOM 822 C C . ASP A 1 99 ? -29.777 0.048 36.932 1.00 98.25 99 ASP A C 1
ATOM 824 O O . ASP A 1 99 ? -29.485 0.170 35.737 1.00 98.25 99 ASP A O 1
ATOM 828 N N . THR A 1 100 ? -28.854 0.157 37.890 1.00 98.12 100 THR A N 1
ATOM 829 C CA . THR A 1 100 ? -27.432 0.340 37.568 1.00 98.12 100 THR A CA 1
ATOM 830 C C . THR A 1 100 ? -26.841 -0.889 36.883 1.00 98.12 100 THR A C 1
ATOM 832 O O . THR A 1 100 ? -26.106 -0.730 35.909 1.00 98.12 100 THR A O 1
ATOM 835 N N . THR A 1 101 ? -27.214 -2.101 37.302 1.00 98.38 101 THR A N 1
ATOM 836 C CA . THR A 1 101 ? -26.802 -3.353 36.659 1.00 98.38 101 THR A CA 1
ATOM 837 C C . THR A 1 101 ? -27.268 -3.406 35.207 1.00 98.38 101 THR A C 1
ATOM 839 O O . THR A 1 101 ? -26.438 -3.615 34.327 1.00 98.38 101 THR A O 1
ATOM 842 N N . LYS A 1 102 ? -28.543 -3.104 34.921 1.00 98.50 102 LYS A N 1
ATOM 843 C CA . LYS A 1 102 ? -29.060 -3.064 33.538 1.00 98.50 102 LYS A CA 1
ATOM 844 C C . LYS A 1 102 ? -28.307 -2.059 32.662 1.00 98.50 102 LYS A C 1
ATOM 846 O O . LYS A 1 102 ? -28.010 -2.338 31.504 1.00 98.50 102 LYS A O 1
ATOM 851 N N . LYS A 1 103 ? -27.981 -0.878 33.201 1.00 98.31 103 LYS A N 1
ATOM 852 C CA . LYS A 1 103 ? -27.194 0.133 32.471 1.00 98.31 103 LYS A CA 1
ATOM 853 C C . LYS A 1 103 ? -25.778 -0.355 32.170 1.00 98.31 103 LYS A C 1
ATOM 855 O O . LYS A 1 103 ? -25.279 -0.105 31.076 1.00 98.31 103 LYS A O 1
ATOM 860 N N . LEU A 1 104 ? -25.143 -1.045 33.118 1.00 98.50 104 LEU A N 1
ATOM 861 C CA . LEU A 1 104 ? -23.818 -1.633 32.922 1.00 98.50 104 LEU A CA 1
ATOM 862 C C . LEU A 1 104 ? -23.840 -2.754 31.879 1.00 98.50 104 LEU A C 1
ATOM 864 O O . LEU A 1 104 ? -22.949 -2.796 31.038 1.00 98.50 104 LEU A O 1
ATOM 868 N N . GLU A 1 105 ? -24.857 -3.616 31.889 1.00 98.62 105 GLU A N 1
ATOM 869 C CA . GLU A 1 105 ? -25.033 -4.670 30.880 1.00 98.62 105 GLU A CA 1
ATOM 870 C C . GLU A 1 105 ? -25.161 -4.086 29.467 1.00 98.62 105 GLU A C 1
ATOM 872 O O . GLU A 1 105 ? -24.444 -4.513 28.563 1.00 98.62 105 GLU A O 1
ATOM 877 N N . LEU A 1 106 ? -25.995 -3.054 29.292 1.00 98.44 106 LEU A N 1
ATOM 878 C CA . LEU A 1 106 ? -26.151 -2.362 28.008 1.00 98.44 106 LEU A CA 1
ATOM 879 C C . LEU A 1 106 ? -24.845 -1.709 27.537 1.00 98.44 106 LEU A C 1
ATOM 881 O O . LEU A 1 106 ? -24.475 -1.836 26.371 1.00 98.44 106 LEU A O 1
ATOM 885 N N . ALA A 1 107 ? -24.129 -1.032 28.438 1.00 98.31 107 ALA A N 1
ATOM 886 C CA . ALA A 1 107 ? -22.846 -0.412 28.111 1.00 98.31 107 ALA A CA 1
ATOM 887 C C . ALA A 1 107 ? -21.795 -1.457 27.700 1.00 98.31 107 ALA A C 1
ATOM 889 O O . ALA A 1 107 ? -21.019 -1.232 26.771 1.00 98.31 107 ALA A O 1
ATOM 890 N N . LEU A 1 108 ? -21.789 -2.616 28.364 1.00 98.44 108 LEU A N 1
ATOM 891 C CA . LEU A 1 108 ? -20.897 -3.724 28.040 1.00 98.44 108 LEU A CA 1
ATOM 892 C C . LEU A 1 108 ? -21.218 -4.304 26.655 1.00 98.44 108 LEU A C 1
ATOM 894 O O . LEU A 1 108 ? -20.309 -4.512 25.854 1.00 98.44 108 LEU A O 1
ATOM 898 N N . GLU A 1 109 ? -22.496 -4.525 26.347 1.00 98.50 109 GLU A N 1
ATOM 899 C CA . GLU A 1 109 ? -22.940 -5.003 25.034 1.00 98.50 109 GLU A CA 1
ATOM 900 C C . GLU A 1 109 ? -22.574 -4.018 23.913 1.00 98.50 109 GLU A C 1
ATOM 902 O O . GLU A 1 109 ? -22.060 -4.420 22.864 1.00 98.50 109 GLU A O 1
ATOM 907 N N . GLU A 1 110 ? -22.755 -2.714 24.141 1.00 98.31 110 GLU A N 1
ATOM 908 C CA . GLU A 1 110 ? -22.319 -1.684 23.199 1.00 98.31 110 GLU A CA 1
ATOM 909 C C . GLU A 1 110 ? -20.802 -1.732 22.974 1.00 98.31 110 GLU A C 1
ATOM 911 O O . GLU A 1 110 ? -20.350 -1.726 21.825 1.00 98.31 110 GLU A O 1
ATOM 916 N N . GLN A 1 111 ? -20.013 -1.849 24.046 1.00 98.25 111 GLN A N 1
ATOM 917 C CA . GLN A 1 111 ? -18.559 -1.954 23.949 1.00 98.25 111 GLN A CA 1
ATOM 918 C C . GLN A 1 111 ? -18.130 -3.204 23.163 1.00 98.25 111 GLN A C 1
ATOM 920 O O . GLN A 1 111 ? -17.241 -3.119 22.313 1.00 98.25 111 GLN A O 1
ATOM 925 N N . TYR A 1 112 ? -18.774 -4.354 23.390 1.00 98.12 112 TYR A N 1
ATOM 926 C CA . TYR A 1 112 ? -18.522 -5.579 22.623 1.00 98.12 112 TYR A CA 1
ATOM 927 C C . TYR A 1 112 ? -18.797 -5.382 21.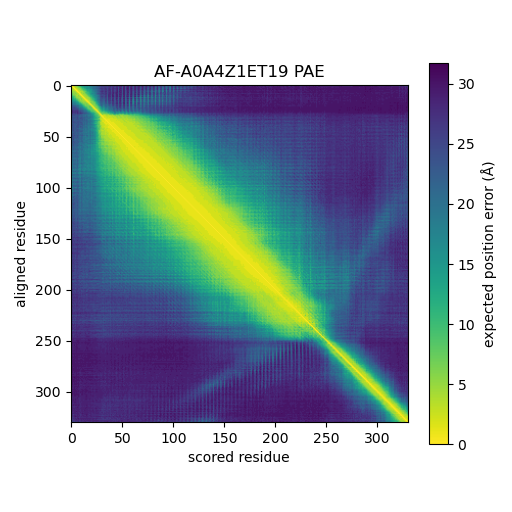129 1.00 98.12 112 TYR A C 1
ATOM 929 O O . TYR A 1 112 ? -17.969 -5.750 20.292 1.00 98.12 112 TYR A O 1
ATOM 937 N N . ASN A 1 113 ? -19.917 -4.746 20.788 1.00 98.25 113 ASN A N 1
ATOM 938 C CA . ASN A 1 113 ? -20.278 -4.452 19.403 1.00 98.25 113 ASN A CA 1
ATOM 939 C C . ASN A 1 113 ? -19.289 -3.485 18.736 1.00 98.25 113 ASN A C 1
ATOM 941 O O . ASN A 1 113 ? -18.897 -3.688 17.584 1.00 98.25 113 ASN A O 1
ATOM 945 N N . GLN A 1 114 ? -18.859 -2.439 19.446 1.00 98.38 114 GLN A N 1
ATOM 946 C CA . GLN A 1 114 ? -17.840 -1.508 18.956 1.00 98.38 114 GLN A CA 1
ATOM 947 C C . GLN A 1 114 ? -16.495 -2.213 18.735 1.00 98.38 114 GLN A C 1
ATOM 949 O O . GLN A 1 114 ? -15.859 -2.007 17.701 1.00 98.38 114 GLN A O 1
ATOM 954 N N . ASN A 1 115 ? -16.092 -3.093 19.653 1.00 98.25 115 ASN A N 1
ATOM 955 C CA . ASN A 1 115 ? -14.867 -3.873 19.516 1.00 98.25 115 ASN A CA 1
ATOM 956 C C . ASN A 1 115 ? -14.920 -4.821 18.305 1.00 98.25 115 ASN A C 1
ATOM 958 O O . ASN A 1 115 ? -13.937 -4.934 17.577 1.00 98.25 115 ASN A O 1
ATOM 962 N N . GLY A 1 116 ? -16.077 -5.437 18.034 1.00 98.38 116 GLY A N 1
ATOM 963 C CA . GLY A 1 116 ? -16.298 -6.232 16.821 1.00 98.38 116 GLY A CA 1
ATOM 964 C C . GLY A 1 116 ? -16.101 -5.414 15.540 1.00 98.38 116 GLY A C 1
ATOM 965 O O . GLY A 1 116 ? -15.316 -5.797 14.676 1.00 98.38 116 GLY A O 1
ATOM 966 N N . LYS A 1 117 ? -16.717 -4.226 15.459 1.00 98.44 117 LYS A N 1
ATOM 967 C CA . LYS A 1 117 ? -16.530 -3.305 14.320 1.00 98.44 117 LYS A CA 1
ATOM 968 C C . LYS A 1 117 ? -15.068 -2.894 14.136 1.00 98.44 117 LYS A C 1
ATOM 970 O O . LYS A 1 117 ? -14.593 -2.807 13.007 1.00 98.44 117 LYS A O 1
ATOM 975 N N . MET A 1 118 ? -14.353 -2.646 15.234 1.00 98.31 118 MET A N 1
ATOM 976 C CA . MET A 1 118 ? -12.933 -2.298 15.193 1.00 98.31 118 MET A CA 1
ATOM 977 C C . MET A 1 118 ? -12.077 -3.463 14.683 1.00 98.31 118 MET A C 1
ATOM 979 O O . MET A 1 118 ? -11.188 -3.245 13.869 1.00 98.31 118 MET A O 1
ATOM 983 N N . GLN A 1 119 ? -12.364 -4.700 15.100 1.00 98.44 119 GLN A N 1
ATOM 984 C CA . GLN A 1 119 ? -11.673 -5.885 14.580 1.00 98.44 119 GLN A CA 1
ATOM 985 C C . GLN A 1 119 ? -11.885 -6.070 13.076 1.00 98.44 119 GLN A C 1
ATOM 987 O O . GLN A 1 119 ? -10.935 -6.397 12.365 1.00 98.44 119 GLN A O 1
ATOM 992 N N . ASP A 1 120 ? -13.103 -5.852 12.582 1.00 98.50 120 ASP A N 1
ATOM 993 C CA . ASP A 1 120 ? -13.387 -5.953 11.150 1.00 98.50 120 ASP A CA 1
ATOM 994 C C . ASP A 1 120 ? -12.661 -4.860 10.354 1.00 98.50 120 ASP A C 1
ATOM 996 O O . ASP A 1 120 ? -12.014 -5.167 9.352 1.00 98.50 120 ASP A O 1
ATOM 1000 N N . ALA A 1 121 ? -12.652 -3.617 10.849 1.00 98.38 121 ALA A N 1
ATOM 1001 C CA . ALA A 1 121 ? -11.882 -2.529 10.246 1.00 98.38 121 ALA A CA 1
ATOM 1002 C C . ALA A 1 121 ? -10.370 -2.829 10.212 1.00 98.38 121 ALA A C 1
ATOM 1004 O O . ALA A 1 121 ? -9.711 -2.578 9.202 1.00 98.38 121 ALA A O 1
ATOM 1005 N N . THR A 1 122 ? -9.817 -3.417 11.278 1.00 98.50 122 THR A N 1
ATOM 1006 C CA . THR A 1 122 ? -8.412 -3.851 11.313 1.00 98.50 122 THR A CA 1
ATOM 1007 C C . THR A 1 122 ? -8.119 -4.891 10.232 1.00 98.50 122 THR A C 1
ATOM 1009 O O . THR A 1 122 ? -7.149 -4.735 9.493 1.00 98.50 122 THR A O 1
ATOM 1012 N N . LYS A 1 123 ? -8.977 -5.906 10.061 1.00 98.50 123 LYS A N 1
ATOM 1013 C CA . LYS A 1 123 ? -8.807 -6.920 9.001 1.00 98.50 123 LYS A CA 1
ATOM 1014 C C . LYS A 1 123 ? -8.867 -6.311 7.599 1.00 98.50 123 LYS A C 1
ATOM 1016 O O . LYS A 1 123 ? -8.130 -6.730 6.705 1.00 98.50 123 LYS A O 1
ATOM 1021 N N . GLU A 1 124 ? -9.746 -5.334 7.377 1.00 98.50 124 GLU A N 1
ATOM 1022 C CA . GLU A 1 124 ? -9.819 -4.632 6.092 1.00 98.50 124 GLU A CA 1
ATOM 1023 C C . GLU A 1 124 ? -8.546 -3.832 5.801 1.00 98.50 124 GLU A C 1
ATOM 1025 O O . GLU A 1 124 ? -8.039 -3.890 4.676 1.00 98.50 124 GLU A O 1
ATOM 1030 N N . LEU A 1 125 ? -8.001 -3.145 6.810 1.00 98.50 125 LEU A N 1
ATOM 1031 C CA . LEU A 1 125 ? -6.732 -2.424 6.704 1.00 98.50 125 LEU A CA 1
ATOM 1032 C C . LEU A 1 125 ? -5.559 -3.368 6.423 1.00 98.50 125 LEU A C 1
ATOM 1034 O O . LEU A 1 125 ? -4.756 -3.082 5.536 1.00 98.50 125 LEU A O 1
ATOM 1038 N N . GLU A 1 126 ? -5.478 -4.509 7.110 1.00 98.56 126 GLU A N 1
ATOM 1039 C CA . GLU A 1 126 ? -4.457 -5.535 6.856 1.00 98.56 126 GLU A CA 1
ATOM 1040 C C . GLU A 1 126 ? -4.516 -6.043 5.409 1.00 98.56 126 GLU A C 1
ATOM 1042 O O . GLU A 1 126 ? -3.490 -6.133 4.729 1.00 98.56 126 GLU A O 1
ATOM 1047 N N . ARG A 1 127 ? -5.724 -6.309 4.892 1.00 98.50 127 ARG A N 1
ATOM 1048 C CA . ARG A 1 127 ? -5.916 -6.726 3.497 1.00 98.50 127 ARG A CA 1
ATOM 1049 C C . ARG A 1 127 ? -5.476 -5.643 2.510 1.00 98.50 127 ARG A C 1
ATOM 1051 O O . ARG A 1 127 ? -4.793 -5.958 1.536 1.00 98.50 127 ARG A O 1
ATOM 1058 N N . ALA A 1 128 ? -5.853 -4.387 2.752 1.00 98.38 128 ALA A N 1
ATOM 1059 C CA . ALA A 1 128 ? -5.468 -3.264 1.899 1.00 98.38 128 ALA A CA 1
ATOM 1060 C C . ALA A 1 128 ? -3.944 -3.055 1.889 1.00 98.38 128 ALA A C 1
ATOM 1062 O O . ALA A 1 128 ? -3.352 -2.823 0.834 1.00 98.38 128 ALA A O 1
ATOM 1063 N N . LEU A 1 129 ? -3.297 -3.200 3.049 1.00 98.44 129 LEU A N 1
ATOM 1064 C CA . LEU A 1 129 ? -1.847 -3.114 3.175 1.00 98.44 129 LEU A CA 1
ATOM 1065 C C . LEU A 1 129 ? -1.152 -4.221 2.370 1.00 98.44 129 LEU A C 1
ATOM 1067 O O . LEU A 1 129 ? -0.232 -3.936 1.603 1.00 98.44 129 LEU A O 1
ATOM 1071 N N . GLN A 1 130 ? -1.627 -5.465 2.482 1.00 98.50 130 GLN A 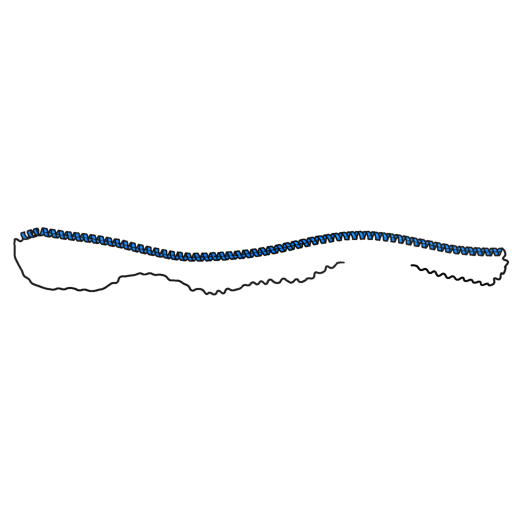N 1
ATOM 1072 C CA . GLN A 1 130 ? -1.097 -6.590 1.708 1.00 98.50 130 GLN A CA 1
ATOM 1073 C C . GLN A 1 130 ? -1.238 -6.364 0.196 1.00 98.50 130 GLN A C 1
ATOM 1075 O O . GLN A 1 130 ? -0.319 -6.653 -0.573 1.00 98.50 130 GLN A O 1
ATOM 1080 N N . GLU A 1 131 ? -2.378 -5.832 -0.249 1.00 98.25 131 GLU A N 1
ATOM 1081 C CA . GLU A 1 131 ? -2.588 -5.504 -1.658 1.00 98.25 131 GLU A CA 1
ATOM 1082 C C . GLU A 1 131 ? -1.610 -4.426 -2.139 1.00 98.25 131 GLU A C 1
ATOM 1084 O O . GLU A 1 131 ? -0.997 -4.584 -3.197 1.00 98.25 131 GLU A O 1
ATOM 1089 N N . HIS A 1 132 ? -1.404 -3.375 -1.343 1.00 98.25 132 HIS A N 1
ATOM 1090 C CA . HIS A 1 132 ? -0.444 -2.320 -1.655 1.00 98.25 132 HIS A CA 1
ATOM 1091 C C . HIS A 1 132 ? 0.992 -2.859 -1.759 1.00 98.25 132 HIS A C 1
ATOM 1093 O O . HIS A 1 132 ? 1.711 -2.516 -2.700 1.00 98.25 132 HIS A O 1
ATOM 1099 N N . TYR A 1 133 ? 1.404 -3.758 -0.856 1.00 98.00 133 TYR A N 1
ATOM 1100 C CA . TYR A 1 133 ? 2.705 -4.434 -0.945 1.00 98.00 133 TYR A CA 1
ATOM 1101 C C . TYR A 1 133 ? 2.859 -5.221 -2.252 1.00 98.00 133 TYR A C 1
ATOM 1103 O O . TYR A 1 133 ? 3.839 -5.026 -2.971 1.00 98.00 133 TYR A O 1
ATOM 1111 N N . ASN A 1 134 ? 1.862 -6.031 -2.613 1.00 98.12 134 ASN A N 1
ATOM 1112 C CA . ASN A 1 134 ? 1.883 -6.805 -3.858 1.00 98.12 134 ASN A CA 1
ATOM 1113 C C . ASN A 1 134 ? 1.932 -5.901 -5.107 1.00 98.12 134 ASN A C 1
ATOM 1115 O O . ASN A 1 134 ? 2.551 -6.242 -6.116 1.00 98.12 134 ASN A O 1
ATOM 1119 N N . GLN A 1 135 ? 1.247 -4.753 -5.081 1.00 98.25 135 GLN A N 1
ATOM 1120 C CA . GLN A 1 135 ? 1.291 -3.779 -6.175 1.00 98.25 135 GLN A CA 1
ATOM 1121 C C . GLN A 1 135 ? 2.668 -3.111 -6.287 1.00 98.25 135 GLN A C 1
ATOM 1123 O O . GLN A 1 135 ? 3.167 -2.937 -7.401 1.00 98.25 135 GLN A O 1
ATOM 1128 N N . SER A 1 136 ? 3.288 -2.779 -5.153 1.00 97.94 136 SER A N 1
ATOM 1129 C CA . SER A 1 136 ? 4.640 -2.218 -5.094 1.00 97.94 136 SER A CA 1
ATOM 1130 C C . SER A 1 136 ? 5.678 -3.178 -5.684 1.00 97.94 136 SER A C 1
ATOM 1132 O O . SER A 1 136 ? 6.465 -2.781 -6.541 1.00 97.94 136 SER A O 1
ATOM 1134 N N . GLU A 1 137 ? 5.614 -4.465 -5.330 1.00 98.25 137 GLU A N 1
ATOM 1135 C CA . GLU A 1 137 ? 6.502 -5.501 -5.877 1.00 98.25 137 GLU A CA 1
ATOM 1136 C C . GLU A 1 137 ? 6.379 -5.603 -7.408 1.00 98.25 137 GLU A C 1
ATOM 1138 O O . GLU A 1 137 ? 7.371 -5.508 -8.133 1.00 98.25 137 GLU A O 1
ATOM 1143 N N . LYS A 1 138 ? 5.145 -5.648 -7.930 1.00 98.12 138 LYS A N 1
ATOM 1144 C CA . LYS A 1 138 ? 4.892 -5.631 -9.383 1.00 98.12 138 LYS A CA 1
ATOM 1145 C C . LYS A 1 138 ? 5.436 -4.377 -10.068 1.00 98.12 138 LYS A C 1
ATOM 1147 O O . LYS A 1 138 ? 5.823 -4.433 -11.236 1.00 98.12 138 LYS A O 1
ATOM 1152 N N . MET A 1 139 ? 5.403 -3.228 -9.396 1.00 98.19 139 MET A N 1
ATOM 1153 C CA . MET A 1 139 ? 5.960 -1.985 -9.929 1.00 98.19 139 MET A CA 1
ATOM 1154 C C . MET A 1 139 ? 7.486 -2.043 -9.968 1.00 98.19 139 MET A C 1
ATOM 1156 O O . MET A 1 139 ? 8.079 -1.652 -10.971 1.00 98.19 139 MET A O 1
ATOM 1160 N N . GLN A 1 140 ? 8.108 -2.589 -8.925 1.00 98.19 140 GLN A N 1
ATOM 1161 C CA . GLN A 1 140 ? 9.551 -2.778 -8.859 1.00 98.19 140 GLN A CA 1
ATOM 1162 C C . GLN A 1 140 ? 10.054 -3.708 -9.971 1.00 98.19 140 GLN A C 1
ATOM 1164 O O . GLN A 1 140 ? 11.054 -3.400 -10.618 1.00 98.19 140 GLN A O 1
ATOM 1169 N N . ASP A 1 141 ? 9.335 -4.792 -10.265 1.00 98.38 141 ASP A N 1
ATOM 1170 C CA . ASP A 1 141 ? 9.675 -5.685 -11.378 1.00 98.38 141 ASP A CA 1
ATOM 1171 C C . ASP A 1 141 ? 9.575 -4.989 -12.740 1.00 98.38 141 ASP A C 1
ATOM 1173 O O . ASP A 1 141 ? 10.443 -5.161 -13.598 1.00 98.38 141 ASP A O 1
ATOM 1177 N N . LYS A 1 142 ? 8.553 -4.146 -12.940 1.00 98.31 142 LYS A N 1
ATOM 1178 C CA . LYS A 1 142 ? 8.433 -3.331 -14.160 1.00 98.31 142 LYS A CA 1
ATOM 1179 C C . LYS A 1 142 ? 9.571 -2.325 -14.294 1.00 98.31 142 LYS A C 1
ATOM 1181 O O . LYS A 1 142 ? 10.056 -2.12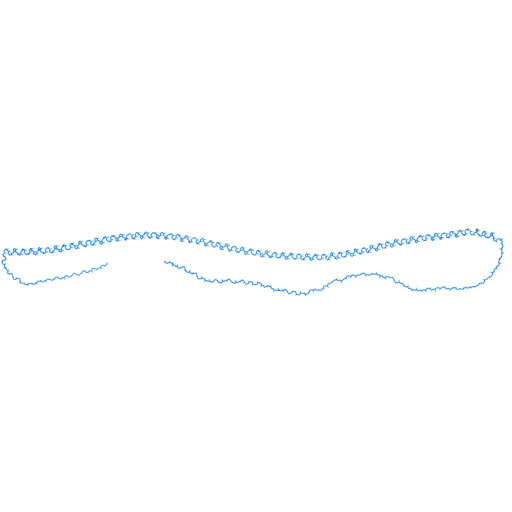4 -15.402 1.00 98.31 142 LYS A O 1
ATOM 1186 N N . ILE A 1 143 ? 9.988 -1.698 -13.193 1.00 98.38 143 ILE A N 1
ATOM 1187 C CA . ILE A 1 143 ? 11.127 -0.773 -13.185 1.00 98.38 143 ILE A CA 1
ATOM 1188 C C . ILE A 1 143 ? 12.394 -1.514 -13.614 1.00 98.38 143 ILE A C 1
ATOM 1190 O O . ILE A 1 143 ? 13.042 -1.073 -14.557 1.00 98.38 143 ILE A O 1
ATOM 1194 N N . LYS A 1 144 ? 12.678 -2.685 -13.030 1.00 98.44 144 LYS A N 1
ATOM 1195 C CA . LYS A 1 144 ? 13.830 -3.515 -13.422 1.00 98.44 144 LYS A CA 1
ATOM 1196 C C . LYS A 1 144 ? 13.795 -3.911 -14.902 1.00 98.44 144 LYS A C 1
ATOM 1198 O O . LYS A 1 144 ? 14.825 -3.890 -15.572 1.00 98.44 144 LYS A O 1
ATOM 1203 N N . ASP A 1 145 ? 12.622 -4.267 -15.435 1.00 98.50 145 ASP A N 1
ATOM 1204 C CA . ASP A 1 145 ? 12.481 -4.580 -16.864 1.00 98.50 145 ASP A CA 1
ATOM 1205 C C . ASP A 1 145 ? 12.783 -3.362 -17.748 1.00 98.50 145 ASP A C 1
ATOM 1207 O O . ASP A 1 145 ? 13.477 -3.485 -18.758 1.00 98.50 145 ASP A O 1
ATOM 1211 N N . LEU A 1 146 ? 12.294 -2.180 -17.364 1.00 98.44 146 LEU A N 1
ATOM 1212 C CA . LEU A 1 146 ? 12.554 -0.934 -18.085 1.00 98.44 146 LEU A CA 1
ATOM 1213 C C . LEU A 1 146 ? 14.028 -0.526 -18.021 1.00 98.44 146 LEU A C 1
ATOM 1215 O O . LEU A 1 146 ? 14.579 -0.141 -19.050 1.00 98.44 146 LEU A O 1
ATOM 1219 N N . GLU A 1 147 ? 14.670 -0.646 -16.860 1.00 98.50 147 GLU A N 1
ATOM 1220 C CA . GLU A 1 147 ? 16.106 -0.397 -16.684 1.00 98.50 147 GLU A CA 1
ATOM 1221 C C . GLU A 1 147 ? 16.933 -1.300 -17.603 1.00 98.50 147 GLU A C 1
ATOM 1223 O O . GLU A 1 147 ? 17.783 -0.813 -18.346 1.00 98.50 147 GLU A O 1
ATOM 1228 N N . ARG A 1 148 ? 16.616 -2.600 -17.650 1.00 98.44 148 ARG A N 1
ATOM 1229 C CA . ARG A 1 148 ? 17.272 -3.542 -18.566 1.00 98.44 148 ARG A CA 1
ATOM 1230 C C . ARG A 1 148 ? 17.101 -3.140 -20.032 1.00 98.44 148 ARG A C 1
ATOM 1232 O O . ARG A 1 148 ? 18.075 -3.129 -20.778 1.00 98.44 148 ARG A O 1
ATOM 1239 N N . ARG A 1 149 ? 15.881 -2.796 -20.459 1.00 98.19 149 ARG A N 1
ATOM 1240 C CA . ARG A 1 149 ? 15.625 -2.355 -21.844 1.00 98.19 149 ARG A CA 1
ATOM 1241 C C . ARG A 1 149 ? 16.377 -1.073 -22.186 1.00 98.19 149 ARG A C 1
ATOM 1243 O O . ARG A 1 149 ? 16.803 -0.901 -23.326 1.00 98.19 149 ARG A O 1
ATOM 1250 N N . LEU A 1 150 ? 16.503 -0.162 -21.225 1.00 98.31 150 LEU A N 1
ATOM 1251 C CA . LEU A 1 150 ? 17.241 1.080 -21.403 1.00 98.31 150 LEU A CA 1
ATOM 1252 C C . LEU A 1 150 ? 18.736 0.797 -21.605 1.00 98.31 150 LEU A C 1
ATOM 1254 O O . LEU A 1 150 ? 19.320 1.316 -22.554 1.00 98.31 150 LEU A O 1
ATOM 1258 N N . GLU A 1 151 ? 19.320 -0.074 -20.783 1.00 98.19 151 GLU A N 1
ATOM 1259 C CA . GLU A 1 151 ? 20.712 -0.523 -20.914 1.00 98.19 151 GLU A CA 1
ATOM 1260 C C . GLU A 1 151 ? 20.967 -1.181 -22.282 1.00 98.19 151 GLU A C 1
ATOM 1262 O O . GLU A 1 151 ? 21.906 -0.827 -22.997 1.00 98.19 151 GLU A O 1
ATOM 1267 N N . GLU A 1 152 ? 20.067 -2.072 -22.712 1.00 98.25 152 GLU A N 1
ATOM 1268 C CA . GLU A 1 152 ? 20.127 -2.696 -24.037 1.00 98.25 152 GLU A CA 1
ATOM 1269 C C . GLU A 1 152 ? 20.092 -1.653 -25.165 1.00 98.25 152 GLU A C 1
ATOM 1271 O O . GLU A 1 152 ? 20.837 -1.772 -26.141 1.00 98.25 152 GLU A O 1
ATOM 1276 N N . GLN A 1 153 ? 19.270 -0.605 -25.047 1.00 97.81 153 GLN A N 1
ATOM 1277 C CA . GLN A 1 153 ? 19.248 0.476 -26.036 1.00 97.81 153 GLN A CA 1
ATOM 1278 C C . GLN A 1 153 ? 20.542 1.288 -26.059 1.00 97.81 153 GLN A C 1
ATOM 1280 O O . GLN A 1 153 ? 21.005 1.642 -27.149 1.00 97.81 153 GLN A O 1
ATOM 1285 N N . TYR A 1 154 ? 21.133 1.581 -24.899 1.00 97.50 154 TYR A N 1
ATOM 1286 C CA . TYR A 1 154 ? 22.427 2.259 -24.830 1.00 97.50 154 TYR A CA 1
ATOM 1287 C C . TYR A 1 154 ? 23.510 1.443 -25.531 1.00 97.50 154 TYR A C 1
ATOM 1289 O O . TYR A 1 154 ? 24.186 1.971 -26.419 1.00 97.50 154 TYR A O 1
ATOM 1297 N N . TYR A 1 155 ? 23.592 0.148 -25.227 1.00 97.81 155 TYR A N 1
ATOM 1298 C CA . TYR A 1 155 ? 24.530 -0.766 -25.873 1.00 97.81 155 TYR A CA 1
ATOM 1299 C C . TYR A 1 155 ? 24.324 -0.831 -27.395 1.00 97.81 155 TYR A C 1
ATOM 1301 O O . TYR A 1 155 ? 25.269 -0.701 -28.176 1.00 97.81 155 TYR A O 1
ATOM 1309 N N . GLN A 1 156 ? 23.075 -0.970 -27.853 1.00 97.38 156 GLN A N 1
ATOM 1310 C CA . GLN A 1 156 ? 22.760 -0.981 -29.286 1.00 97.38 156 GLN A CA 1
ATOM 1311 C C . GLN A 1 156 ? 23.180 0.322 -29.972 1.00 97.38 156 GLN A C 1
ATOM 1313 O O . GLN A 1 156 ? 23.783 0.299 -31.047 1.00 97.38 156 GLN A O 1
ATOM 1318 N N . LYS A 1 157 ? 22.905 1.472 -29.349 1.00 97.94 157 LYS A N 1
ATOM 1319 C CA . LYS A 1 157 ? 23.293 2.781 -29.880 1.00 97.94 157 LYS A CA 1
ATOM 1320 C C . LYS A 1 157 ? 24.811 2.911 -30.001 1.00 97.94 157 LYS A C 1
ATOM 1322 O O . LYS A 1 157 ? 25.288 3.394 -31.028 1.00 97.94 157 LYS A O 1
ATOM 1327 N N . GLU A 1 158 ? 25.559 2.463 -28.998 1.00 97.94 158 GLU A N 1
ATOM 1328 C CA . GLU A 1 158 ? 27.023 2.445 -29.027 1.00 97.94 158 GLU A CA 1
ATOM 1329 C C . GLU A 1 158 ? 27.555 1.577 -30.179 1.00 97.94 158 GLU A C 1
ATOM 1331 O O . GLU A 1 158 ? 28.421 2.007 -30.944 1.00 97.94 158 GLU A O 1
ATOM 1336 N N . MET A 1 159 ? 26.978 0.391 -30.386 1.00 96.62 159 MET A N 1
ATOM 1337 C CA . MET A 1 159 ? 27.374 -0.505 -31.476 1.00 96.62 159 MET A CA 1
ATOM 1338 C C . MET A 1 159 ? 27.073 0.072 -32.864 1.00 96.62 159 MET A C 1
ATOM 1340 O O . MET A 1 159 ? 27.903 -0.032 -33.777 1.00 96.62 159 MET A O 1
ATOM 1344 N N . ILE A 1 160 ? 25.917 0.721 -33.034 1.00 97.50 160 ILE A N 1
ATOM 1345 C CA . ILE A 1 160 ? 25.569 1.432 -34.272 1.00 97.50 160 ILE A CA 1
ATOM 1346 C C . ILE A 1 160 ? 26.571 2.556 -34.531 1.00 97.50 160 ILE A C 1
ATOM 1348 O O . ILE A 1 160 ? 27.061 2.688 -35.654 1.00 97.50 160 ILE A O 1
ATOM 1352 N N . GLN A 1 161 ? 26.901 3.332 -33.498 1.00 96.88 161 GLN A N 1
ATOM 1353 C CA . GLN A 1 161 ? 27.855 4.432 -33.573 1.00 96.88 161 GLN A CA 1
ATOM 1354 C C . GLN A 1 161 ? 29.243 3.932 -33.992 1.00 96.88 161 GLN A C 1
ATOM 1356 O O . GLN A 1 161 ? 29.781 4.390 -34.997 1.00 96.88 161 GLN A O 1
ATOM 1361 N N . LYS A 1 162 ? 29.766 2.903 -33.320 1.00 97.50 162 LYS A N 1
ATOM 1362 C CA . LYS A 1 162 ? 31.056 2.283 -33.652 1.00 97.50 162 LYS A CA 1
ATOM 1363 C C . LYS A 1 162 ? 31.096 1.757 -35.087 1.00 97.50 162 LYS A C 1
ATOM 1365 O O . LYS A 1 162 ? 32.055 2.000 -35.814 1.00 97.50 162 LYS A O 1
ATOM 1370 N N . THR A 1 163 ? 30.034 1.080 -35.525 1.00 97.38 163 THR A N 1
ATOM 1371 C CA . THR A 1 163 ? 29.927 0.555 -36.898 1.00 97.38 163 THR A CA 1
ATOM 1372 C C . THR A 1 163 ? 29.844 1.678 -37.934 1.00 97.38 163 THR A C 1
ATOM 1374 O O . THR A 1 163 ? 30.330 1.550 -39.061 1.00 97.38 163 THR A O 1
ATOM 1377 N N . ARG A 1 164 ? 29.181 2.783 -37.590 1.00 97.44 164 ARG A N 1
ATOM 1378 C CA . ARG A 1 164 ? 29.089 3.970 -38.438 1.00 97.44 164 ARG A CA 1
ATOM 1379 C C . ARG A 1 164 ? 30.461 4.623 -38.589 1.00 97.44 164 ARG A C 1
ATOM 1381 O O . ARG A 1 164 ? 30.872 4.867 -39.719 1.00 97.44 164 ARG A O 1
ATOM 1388 N N . ASP A 1 165 ? 31.167 4.830 -37.486 1.00 97.81 165 ASP A N 1
ATOM 1389 C CA . ASP A 1 165 ? 32.475 5.485 -37.474 1.00 97.81 165 ASP A CA 1
ATOM 1390 C C . ASP A 1 165 ? 33.517 4.634 -38.225 1.00 97.81 165 ASP A C 1
ATOM 1392 O O . ASP A 1 165 ? 34.211 5.143 -39.099 1.00 97.81 165 ASP A O 1
ATOM 1396 N N . GLN A 1 166 ? 33.516 3.307 -38.041 1.00 97.69 166 GLN A N 1
ATOM 1397 C CA . GLN A 1 166 ? 34.341 2.385 -38.841 1.00 97.69 166 GLN A CA 1
ATOM 1398 C C . GLN A 1 166 ? 34.068 2.476 -40.349 1.00 97.69 166 GLN A C 1
ATOM 1400 O O . GLN A 1 166 ? 34.996 2.430 -41.159 1.00 97.69 166 GLN A O 1
ATOM 1405 N N . ARG A 1 167 ? 32.795 2.586 -40.752 1.00 97.38 167 ARG A N 1
ATOM 1406 C CA . ARG A 1 167 ? 32.441 2.747 -42.169 1.00 97.38 167 ARG A CA 1
ATOM 1407 C C . ARG A 1 167 ? 32.912 4.087 -42.721 1.00 97.38 167 ARG A C 1
ATOM 1409 O O . ARG A 1 167 ? 33.383 4.113 -43.855 1.00 97.38 167 ARG A O 1
ATOM 1416 N N . PHE A 1 168 ? 32.798 5.166 -41.948 1.00 97.81 168 PHE A N 1
ATOM 1417 C CA . PHE A 1 168 ? 33.311 6.475 -42.350 1.00 97.81 168 PHE A CA 1
ATOM 1418 C C . PHE A 1 168 ? 34.820 6.439 -42.578 1.00 97.81 168 PHE A C 1
ATOM 1420 O O . PHE A 1 168 ? 35.256 6.820 -43.660 1.00 97.81 168 PHE A O 1
ATOM 1427 N N . GLU A 1 169 ? 35.590 5.892 -41.636 1.00 97.50 169 GLU A N 1
ATOM 1428 C CA . GLU A 1 169 ? 37.044 5.733 -41.781 1.00 97.50 169 GLU A CA 1
ATOM 1429 C C . GLU A 1 169 ? 37.413 4.937 -43.041 1.00 97.50 169 GLU A C 1
ATOM 1431 O O . GLU A 1 169 ? 38.258 5.351 -43.837 1.00 97.50 169 GLU A O 1
ATOM 1436 N N . TYR A 1 170 ? 36.718 3.823 -43.292 1.00 97.62 170 TYR A N 1
ATOM 1437 C CA . TYR A 1 170 ? 36.948 3.007 -44.485 1.00 97.62 170 TYR A CA 1
ATOM 1438 C C . TYR A 1 170 ? 36.698 3.767 -45.796 1.00 97.62 170 TYR A C 1
ATOM 1440 O O . TYR A 1 170 ? 37.488 3.660 -46.739 1.00 97.62 170 TYR A O 1
ATOM 1448 N N . TYR A 1 171 ? 35.589 4.507 -45.888 1.00 97.62 171 TYR A N 1
ATOM 1449 C CA . TYR A 1 171 ? 35.254 5.252 -47.101 1.00 97.62 171 TYR A CA 1
ATOM 1450 C C . TYR A 1 171 ? 36.131 6.489 -47.284 1.00 97.62 171 TYR A C 1
ATOM 1452 O O . TYR A 1 171 ? 36.563 6.730 -48.409 1.00 97.62 171 TYR A O 1
ATOM 1460 N N . ASN A 1 172 ? 36.461 7.211 -46.212 1.00 97.75 172 ASN A N 1
ATOM 1461 C CA . ASN A 1 172 ? 37.384 8.344 -46.267 1.00 97.75 172 ASN A CA 1
ATOM 1462 C C . ASN A 1 172 ? 38.752 7.903 -46.794 1.00 97.75 172 ASN A C 1
ATOM 1464 O O . ASN A 1 172 ? 39.227 8.469 -47.774 1.00 97.75 172 ASN A O 1
ATOM 1468 N N . GLY A 1 173 ? 39.314 6.804 -46.278 1.00 97.75 173 GLY A N 1
ATOM 1469 C CA . GLY A 1 173 ? 40.583 6.277 -46.789 1.00 97.75 173 GLY A CA 1
ATOM 1470 C C . GLY A 1 173 ? 40.529 5.833 -48.260 1.00 97.75 173 GLY A C 1
ATOM 1471 O O . GLY A 1 173 ? 41.537 5.877 -48.966 1.00 97.75 173 GLY A O 1
ATOM 1472 N N . LYS A 1 174 ? 39.362 5.412 -48.773 1.00 96.88 174 LYS A N 1
ATOM 1473 C CA . LYS A 1 174 ? 39.180 5.162 -50.217 1.00 96.88 174 LYS A CA 1
ATOM 1474 C C . LYS A 1 174 ? 39.107 6.451 -51.030 1.00 96.88 174 LYS A C 1
ATOM 1476 O O . LYS A 1 174 ? 39.660 6.487 -52.126 1.00 96.88 174 LYS A O 1
ATOM 1481 N N . ILE A 1 175 ? 38.406 7.462 -50.521 1.00 97.31 175 ILE A N 1
ATOM 1482 C CA . ILE A 1 175 ? 38.275 8.770 -51.168 1.00 97.31 175 ILE A CA 1
ATOM 1483 C C . ILE A 1 175 ? 39.647 9.440 -51.259 1.00 97.31 175 ILE A C 1
ATOM 1485 O O . ILE A 1 175 ? 39.996 9.907 -52.334 1.00 97.31 175 ILE A O 1
ATOM 1489 N N . GLU A 1 176 ? 40.454 9.400 -50.199 1.00 97.44 176 GLU A N 1
ATOM 1490 C CA . GLU A 1 176 ? 41.821 9.941 -50.194 1.00 97.44 176 GLU A CA 1
ATOM 1491 C C . GLU A 1 176 ? 42.709 9.278 -51.254 1.00 97.44 176 GLU A C 1
ATOM 1493 O O . GLU A 1 176 ? 43.361 9.963 -52.036 1.00 97.44 176 GLU A O 1
ATOM 1498 N N . LYS A 1 177 ? 42.680 7.942 -51.361 1.00 97.38 177 LYS A N 1
ATOM 1499 C CA . LYS A 1 177 ? 43.422 7.214 -52.409 1.00 97.38 177 LYS A CA 1
ATOM 1500 C C . LYS A 1 177 ? 42.950 7.561 -53.819 1.00 97.38 177 LYS A C 1
ATOM 1502 O O . LYS A 1 177 ? 43.747 7.585 -54.760 1.00 97.38 177 LYS A O 1
ATOM 1507 N N . LEU A 1 178 ? 41.645 7.776 -53.989 1.00 97.38 178 LEU A N 1
ATOM 1508 C CA . LEU A 1 178 ? 41.081 8.197 -55.265 1.00 97.38 178 LEU A CA 1
ATOM 1509 C C . LEU A 1 178 ? 41.517 9.625 -55.603 1.00 97.38 178 LEU A C 1
ATOM 1511 O O . LEU A 1 178 ? 41.919 9.863 -56.737 1.00 97.38 178 LEU A O 1
ATOM 1515 N N . ASP A 1 179 ? 41.483 10.539 -54.635 1.00 97.81 179 ASP A N 1
ATOM 1516 C CA . ASP A 1 179 ? 41.953 11.915 -54.798 1.00 97.81 179 ASP A CA 1
ATOM 1517 C C . ASP A 1 179 ? 43.436 11.943 -55.182 1.00 97.81 179 ASP A C 1
ATOM 1519 O O . ASP A 1 179 ? 43.795 12.540 -56.194 1.00 97.81 179 ASP A O 1
ATOM 1523 N N . GLU A 1 180 ? 44.285 11.174 -54.493 1.00 97.75 180 GLU A N 1
ATOM 1524 C CA . GLU A 1 180 ? 45.699 11.015 -54.850 1.00 97.75 180 GLU A CA 1
ATOM 1525 C C . GLU A 1 180 ? 45.872 10.499 -56.291 1.00 97.75 180 GLU A C 1
ATOM 1527 O O . GLU A 1 180 ? 46.685 11.016 -57.064 1.00 97.75 180 GLU A O 1
ATOM 1532 N N . SER A 1 181 ? 45.064 9.515 -56.696 1.00 97.56 181 SER A N 1
ATOM 1533 C CA . SER A 1 181 ? 45.071 8.986 -58.066 1.00 97.56 181 SER A CA 1
ATOM 1534 C C . SER A 1 181 ? 44.649 10.044 -59.098 1.00 97.56 181 SER A C 1
ATOM 1536 O O . SER A 1 181 ? 45.267 10.150 -60.160 1.00 97.56 181 SER A O 1
ATOM 1538 N N . VAL A 1 182 ? 43.635 10.857 -58.790 1.00 97.44 182 VAL A N 1
ATOM 1539 C CA . VAL A 1 182 ? 43.162 11.963 -59.640 1.00 97.44 182 VAL A CA 1
ATOM 1540 C C . VAL A 1 182 ? 44.216 13.066 -59.748 1.00 97.44 182 VAL A C 1
ATOM 1542 O O . VAL A 1 182 ? 44.462 13.564 -60.850 1.00 97.44 182 VAL A O 1
ATOM 1545 N N . GLN A 1 183 ? 44.893 13.419 -58.653 1.00 96.94 183 GLN A N 1
ATOM 1546 C CA . GLN A 1 183 ? 45.987 14.394 -58.664 1.00 96.94 183 GLN A CA 1
ATOM 1547 C C . GLN A 1 183 ? 47.164 13.910 -59.517 1.00 96.94 183 GLN A C 1
ATOM 1549 O O . GLN A 1 183 ? 47.692 14.662 -60.341 1.00 96.94 183 GLN A O 1
ATOM 1554 N N . ASN A 1 184 ? 47.535 12.633 -59.395 1.00 97.50 184 ASN A N 1
ATOM 1555 C CA . ASN A 1 184 ? 48.574 12.026 -60.228 1.00 97.50 184 ASN A CA 1
ATOM 1556 C C . ASN A 1 184 ? 48.212 12.065 -61.721 1.00 97.50 184 ASN A C 1
ATOM 1558 O O . ASN A 1 184 ? 49.046 12.450 -62.544 1.00 97.50 184 ASN A O 1
ATOM 1562 N N . LEU A 1 185 ? 46.966 11.733 -62.077 1.00 97.38 185 LEU A N 1
ATOM 1563 C CA . LEU A 1 185 ? 46.484 11.812 -63.459 1.00 97.38 185 LEU A CA 1
ATOM 1564 C C . LEU A 1 185 ? 46.480 13.253 -63.986 1.00 97.38 185 LEU A C 1
ATOM 1566 O O . LEU A 1 185 ? 46.871 13.497 -65.129 1.00 97.38 185 LEU A O 1
ATOM 1570 N N . THR A 1 186 ? 46.076 14.210 -63.151 1.00 96.25 186 THR A N 1
ATOM 1571 C CA . THR A 1 186 ? 46.084 15.641 -63.484 1.00 96.25 186 THR A CA 1
ATOM 1572 C C . THR A 1 186 ? 47.505 16.112 -63.790 1.00 96.25 186 THR A C 1
ATOM 1574 O O . THR A 1 186 ? 47.739 16.745 -64.817 1.00 96.25 186 THR A O 1
ATOM 1577 N N . ASN A 1 187 ? 48.481 15.722 -62.966 1.00 96.75 187 ASN A N 1
ATOM 1578 C CA . ASN A 1 187 ? 49.893 16.031 -63.188 1.00 96.7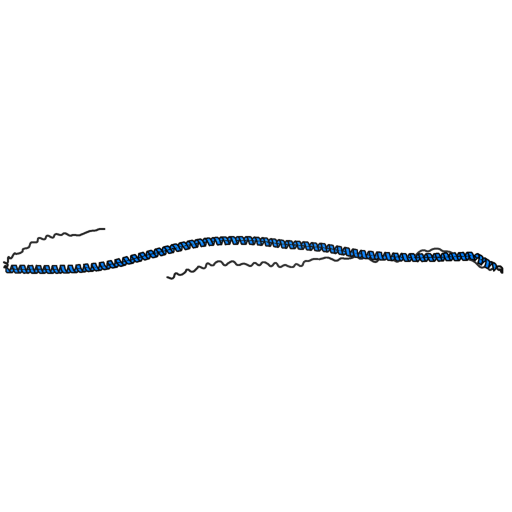5 187 ASN A CA 1
ATOM 1579 C C . ASN A 1 187 ? 50.426 15.406 -64.489 1.00 96.75 187 ASN A C 1
ATOM 1581 O O . ASN A 1 187 ? 51.101 16.075 -65.271 1.00 96.75 187 ASN A O 1
ATOM 1585 N N . TRP A 1 188 ? 50.094 14.139 -64.756 1.00 96.56 188 TRP A N 1
ATOM 1586 C CA . TRP A 1 188 ? 50.482 13.473 -66.001 1.00 96.56 188 TRP A CA 1
ATOM 1587 C C . TRP A 1 188 ? 49.865 14.142 -67.237 1.00 96.56 188 TRP A C 1
ATOM 1589 O O . TRP A 1 188 ? 50.544 14.324 -68.244 1.00 96.56 188 TRP A O 1
ATOM 1599 N N . THR A 1 189 ? 48.609 14.580 -67.140 1.00 95.81 189 THR A N 1
ATOM 1600 C CA . THR A 1 189 ? 47.914 15.310 -68.211 1.00 95.81 189 THR A CA 1
ATOM 1601 C C . THR A 1 189 ? 48.592 16.647 -68.505 1.00 95.81 189 THR A C 1
ATOM 1603 O O . THR A 1 189 ? 48.805 16.969 -69.673 1.00 95.81 189 THR A O 1
ATOM 1606 N N . SER A 1 190 ? 48.987 17.398 -67.471 1.00 96.00 190 SER A N 1
ATOM 1607 C CA . SER A 1 190 ? 49.761 18.635 -67.642 1.00 96.00 190 SER A CA 1
ATOM 1608 C C . SER A 1 190 ? 51.096 18.371 -68.342 1.00 96.00 190 SER A C 1
ATOM 1610 O O . SER A 1 190 ? 51.400 19.027 -69.330 1.00 96.00 190 SER A O 1
ATOM 1612 N N . GLN A 1 191 ? 51.842 17.342 -67.922 1.00 96.31 191 GLN A N 1
ATOM 1613 C CA . GLN A 1 191 ? 53.107 16.970 -68.572 1.00 96.31 191 GLN A CA 1
ATOM 1614 C C . GLN A 1 191 ? 52.924 16.548 -70.034 1.00 96.31 191 GLN A C 1
ATOM 1616 O O . GLN A 1 191 ? 53.764 16.851 -70.879 1.00 96.31 191 GLN A O 1
ATOM 1621 N N . LEU A 1 192 ? 51.847 15.823 -70.348 1.00 95.94 192 LEU A N 1
ATOM 1622 C CA . LEU A 1 192 ? 51.533 15.442 -71.722 1.00 95.94 192 LEU A CA 1
ATOM 1623 C C . LEU A 1 192 ? 51.210 16.673 -72.571 1.00 95.94 192 LEU A C 1
ATOM 1625 O O . LEU A 1 192 ? 51.676 16.761 -73.704 1.00 95.94 192 LEU A O 1
ATOM 1629 N N . LYS A 1 193 ? 50.443 17.619 -72.022 1.00 96.19 193 LYS A N 1
ATOM 1630 C CA . LYS A 1 193 ? 50.131 18.882 -72.689 1.00 96.19 193 LYS A CA 1
ATOM 1631 C C . LYS A 1 193 ? 51.403 19.668 -73.002 1.00 96.19 193 LYS A C 1
ATOM 1633 O O . LYS A 1 193 ? 51.589 20.029 -74.158 1.00 96.19 193 LYS A O 1
ATOM 1638 N N . ASP A 1 194 ? 52.296 19.828 -72.027 1.00 95.31 194 ASP A N 1
ATOM 1639 C CA . ASP A 1 194 ? 53.572 20.529 -72.219 1.00 95.31 194 ASP A CA 1
ATOM 1640 C C . ASP A 1 194 ? 54.408 19.868 -73.331 1.00 95.31 194 ASP A C 1
ATOM 1642 O O . ASP A 1 194 ? 54.914 20.545 -74.221 1.00 95.31 194 ASP A O 1
ATOM 1646 N N . ARG A 1 195 ? 54.475 18.527 -73.360 1.00 95.06 195 ARG A N 1
ATOM 1647 C CA . ARG A 1 195 ? 55.167 17.781 -74.430 1.00 95.06 195 ARG A CA 1
ATOM 1648 C C . ARG A 1 195 ? 54.531 17.964 -75.809 1.00 95.06 195 ARG A C 1
ATOM 1650 O O . ARG A 1 195 ? 55.250 18.005 -76.804 1.00 95.06 195 ARG A O 1
ATOM 1657 N N . ILE A 1 196 ? 53.201 18.017 -75.890 1.00 94.81 196 ILE A N 1
ATOM 1658 C CA . ILE A 1 196 ? 52.493 18.273 -77.152 1.00 94.81 196 ILE A CA 1
ATOM 1659 C C . ILE A 1 196 ? 52.765 19.704 -77.617 1.00 94.81 196 ILE A C 1
ATOM 1661 O O . ILE A 1 196 ? 53.047 19.900 -78.797 1.00 94.81 196 ILE A O 1
ATOM 1665 N N . ASP A 1 197 ? 52.718 20.681 -76.712 1.00 94.38 197 ASP A N 1
ATOM 1666 C CA . ASP A 1 197 ? 53.011 22.081 -77.023 1.00 94.38 197 ASP A CA 1
ATOM 1667 C C . ASP A 1 197 ? 54.462 22.234 -77.528 1.00 94.38 197 ASP A C 1
ATOM 1669 O O . ASP A 1 197 ? 54.691 22.880 -78.554 1.00 94.38 197 ASP A O 1
ATOM 1673 N N . GLU A 1 198 ? 55.430 21.552 -76.900 1.00 94.88 198 GLU A N 1
ATOM 1674 C CA . GLU A 1 198 ? 56.822 21.464 -77.371 1.00 94.88 198 GLU A CA 1
ATOM 1675 C C . GLU A 1 198 ? 56.946 20.827 -78.770 1.00 94.88 198 GLU A C 1
ATOM 1677 O O . GLU A 1 198 ? 57.678 21.340 -79.621 1.00 94.88 198 GLU A O 1
ATOM 1682 N N . ASP A 1 199 ? 56.248 19.717 -79.036 1.00 95.00 199 ASP A N 1
ATOM 1683 C CA . ASP A 1 199 ? 56.259 19.032 -80.340 1.00 95.00 199 ASP A CA 1
ATOM 1684 C C . ASP A 1 199 ? 55.623 19.892 -81.445 1.00 95.00 199 ASP A C 1
ATOM 1686 O O . ASP A 1 199 ? 56.143 19.994 -82.559 1.00 95.00 199 ASP A O 1
ATOM 1690 N N . VAL A 1 200 ? 54.520 20.577 -81.130 1.00 93.75 200 VAL A N 1
ATOM 1691 C CA . VAL A 1 200 ? 53.873 21.542 -82.027 1.00 93.75 200 VAL A CA 1
ATOM 1692 C C . VAL A 1 200 ? 54.823 22.696 -82.340 1.00 93.75 200 VAL A C 1
ATOM 1694 O O . VAL A 1 200 ? 55.003 23.032 -83.512 1.00 93.75 200 VAL A O 1
ATOM 1697 N N . GLN A 1 201 ? 55.474 23.272 -81.326 1.00 93.19 201 GLN A N 1
ATOM 1698 C CA . GLN A 1 201 ? 56.453 24.342 -81.515 1.00 93.19 201 GLN A CA 1
ATOM 1699 C C . GLN A 1 201 ? 57.642 23.883 -82.369 1.00 93.19 201 GLN A C 1
ATOM 1701 O O . GLN A 1 201 ? 58.064 24.610 -83.272 1.00 93.19 201 GLN A O 1
ATOM 1706 N N . ARG A 1 202 ? 58.148 22.667 -82.137 1.00 92.38 202 ARG A N 1
ATOM 1707 C CA . ARG A 1 202 ? 59.217 22.068 -82.944 1.00 92.38 202 ARG A CA 1
ATOM 1708 C C . ARG A 1 202 ? 58.810 21.929 -84.410 1.00 92.38 202 ARG A C 1
ATOM 1710 O O . ARG A 1 202 ? 59.566 22.349 -85.279 1.00 92.38 202 ARG A O 1
ATOM 1717 N N . ARG A 1 203 ? 57.601 21.433 -84.698 1.00 91.88 203 ARG A N 1
ATOM 1718 C CA . ARG A 1 203 ? 57.089 21.336 -86.078 1.00 91.88 203 ARG A CA 1
ATOM 1719 C C . ARG A 1 203 ? 56.976 22.693 -86.770 1.00 91.88 203 ARG A C 1
ATOM 1721 O O . ARG A 1 203 ? 57.277 22.788 -87.961 1.00 91.88 203 ARG A O 1
ATOM 1728 N N . TYR A 1 204 ? 56.566 23.744 -86.056 1.00 89.88 204 TYR A N 1
ATOM 1729 C CA . TYR A 1 204 ? 56.562 25.099 -86.616 1.00 89.88 204 TYR A CA 1
ATOM 1730 C C . TYR A 1 204 ? 57.975 25.556 -86.998 1.00 89.88 204 TYR A C 1
ATOM 1732 O O . TYR A 1 204 ? 58.159 26.068 -88.099 1.00 89.88 204 TYR A O 1
ATOM 1740 N N . GLN A 1 205 ? 58.973 25.316 -86.140 1.00 88.81 205 GLN A N 1
ATOM 1741 C CA . GLN A 1 205 ? 60.375 25.635 -86.440 1.00 88.81 205 GLN A CA 1
ATOM 1742 C C . GLN A 1 205 ? 60.906 24.833 -87.633 1.00 88.81 205 GLN A C 1
ATOM 1744 O O . GLN A 1 205 ? 61.523 25.404 -88.525 1.00 88.81 205 GLN A O 1
ATOM 1749 N N . GLU A 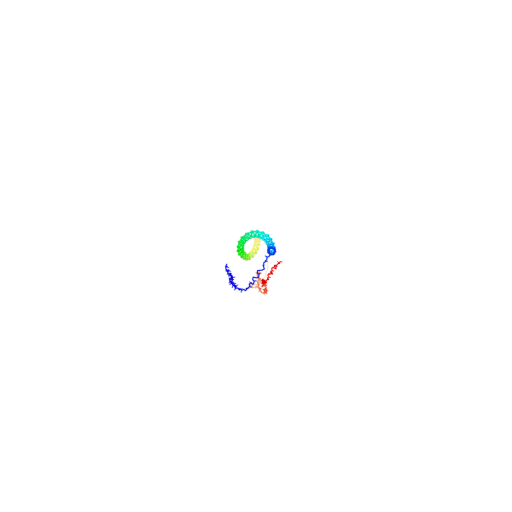1 206 ? 60.636 23.527 -87.691 1.00 89.12 206 GLU A N 1
ATOM 1750 C CA . GLU A 1 206 ? 61.030 22.680 -88.822 1.00 89.12 206 GLU A CA 1
ATOM 1751 C C . GLU A 1 206 ? 60.401 23.165 -90.137 1.00 89.12 206 GLU A C 1
ATOM 1753 O O . GLU A 1 206 ? 61.086 23.261 -91.155 1.00 89.12 206 GLU A O 1
ATOM 1758 N N . THR A 1 207 ? 59.122 23.548 -90.115 1.00 86.69 207 THR A N 1
ATOM 1759 C CA . THR A 1 207 ? 58.425 24.083 -91.297 1.00 86.69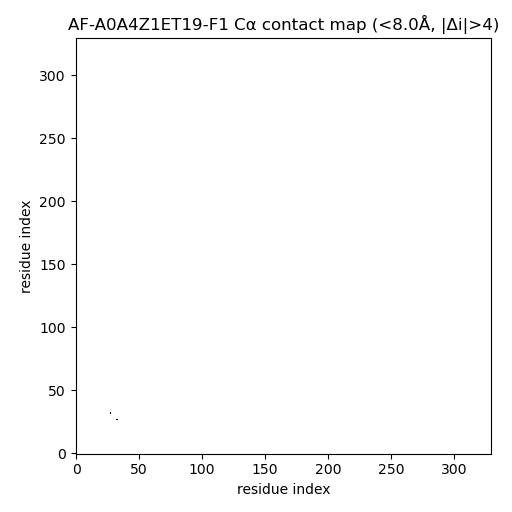 207 THR A CA 1
ATOM 1760 C C . THR A 1 207 ? 59.040 25.403 -91.761 1.00 86.69 207 THR A C 1
ATOM 1762 O O . THR A 1 207 ? 59.264 25.580 -92.956 1.00 86.69 207 THR A O 1
ATOM 1765 N N . ASP A 1 208 ? 59.372 26.297 -90.827 1.00 87.38 208 ASP A N 1
ATOM 1766 C CA . ASP A 1 208 ? 60.060 27.557 -91.125 1.00 87.38 208 ASP A CA 1
ATOM 1767 C C . ASP A 1 208 ? 61.453 27.299 -91.724 1.00 87.38 208 ASP A C 1
ATOM 1769 O O . ASP A 1 208 ? 61.801 27.844 -92.773 1.00 87.38 208 ASP A O 1
ATOM 1773 N N . THR A 1 209 ? 62.229 26.367 -91.152 1.00 84.25 209 THR A N 1
ATOM 1774 C CA . THR A 1 209 ? 63.525 25.979 -91.735 1.00 84.25 209 THR A CA 1
ATOM 1775 C C . THR A 1 209 ? 63.373 25.402 -93.142 1.00 84.25 209 THR A C 1
ATOM 1777 O O . THR A 1 209 ? 64.171 25.726 -94.020 1.00 84.25 209 THR A O 1
ATOM 1780 N N . LEU A 1 210 ? 62.331 24.613 -93.408 1.00 85.94 210 LEU A N 1
ATOM 1781 C CA . LEU A 1 210 ? 62.081 24.058 -94.733 1.00 85.94 210 LEU A CA 1
ATOM 1782 C C . LEU A 1 210 ? 61.686 25.146 -95.744 1.00 85.94 210 LEU A C 1
ATOM 1784 O O . LEU A 1 210 ? 62.196 25.132 -96.863 1.00 85.94 210 LEU A O 1
ATOM 1788 N N . ASP A 1 211 ? 60.862 26.122 -95.349 1.00 88.94 211 ASP A N 1
ATOM 1789 C CA . ASP A 1 211 ? 60.539 27.300 -96.169 1.00 88.94 211 ASP A CA 1
ATOM 1790 C C . ASP A 1 211 ? 61.798 28.125 -96.490 1.00 88.94 211 ASP A C 1
ATOM 1792 O O . ASP A 1 211 ? 62.038 28.490 -97.645 1.00 88.94 211 ASP A O 1
ATOM 1796 N N . THR A 1 212 ? 62.677 28.348 -95.504 1.00 85.69 212 THR A N 1
ATOM 1797 C CA . THR A 1 212 ? 63.961 29.023 -95.758 1.00 85.69 212 THR A CA 1
ATOM 1798 C C . THR A 1 212 ? 64.853 28.234 -96.717 1.00 85.69 212 THR A C 1
ATOM 1800 O O . THR A 1 212 ? 65.408 28.822 -97.647 1.00 85.69 212 THR A O 1
ATOM 1803 N N . MET A 1 213 ? 64.953 26.908 -96.568 1.00 86.75 213 MET A N 1
ATOM 1804 C CA . MET A 1 213 ? 65.703 26.056 -97.496 1.00 86.75 213 MET A CA 1
ATOM 1805 C C . MET A 1 213 ? 65.112 26.093 -98.909 1.00 86.75 213 MET A C 1
ATOM 1807 O O . MET A 1 213 ? 65.868 26.160 -99.877 1.00 86.75 213 MET A O 1
ATOM 1811 N N . GLN A 1 214 ? 63.784 26.105 -99.050 1.00 87.00 214 GLN A N 1
ATOM 1812 C CA . GLN A 1 214 ? 63.121 26.253 -100.348 1.00 87.00 214 GLN A CA 1
ATOM 1813 C C . GLN A 1 214 ? 63.439 27.605 -100.999 1.00 87.00 214 GLN A C 1
ATOM 1815 O O . GLN A 1 214 ? 63.773 27.640 -102.184 1.00 87.00 214 GLN A O 1
ATOM 1820 N N . LYS A 1 215 ? 63.416 28.707 -100.238 1.00 87.81 215 LYS A N 1
ATOM 1821 C CA . LYS A 1 215 ? 63.823 30.041 -100.723 1.00 87.81 215 LYS A CA 1
ATOM 1822 C C . LYS A 1 215 ? 65.288 30.082 -101.163 1.00 87.81 215 LYS A C 1
ATOM 1824 O O . LYS A 1 215 ? 65.596 30.669 -102.203 1.00 87.81 215 LYS A O 1
ATOM 1829 N N . VAL A 1 216 ? 66.189 29.448 -100.407 1.00 86.62 216 VAL A N 1
ATOM 1830 C CA . VAL A 1 216 ? 67.610 29.315 -100.777 1.00 86.62 216 VAL A CA 1
ATOM 1831 C C . VAL A 1 216 ? 67.763 28.497 -102.060 1.00 86.62 216 VAL A C 1
ATOM 1833 O O . VAL A 1 216 ? 68.488 28.900 -102.964 1.00 86.62 216 VAL A O 1
ATOM 1836 N N . LEU A 1 217 ? 67.054 27.374 -102.191 1.00 89.31 217 LEU A N 1
ATOM 1837 C CA . LEU A 1 217 ? 67.104 26.563 -103.407 1.00 89.31 217 LEU A CA 1
ATOM 1838 C C . LEU A 1 217 ? 66.579 27.344 -104.619 1.00 89.31 217 LEU A C 1
ATOM 1840 O O . LEU A 1 217 ? 67.197 27.306 -105.680 1.00 89.31 217 LEU A O 1
ATOM 1844 N N . ALA A 1 218 ? 65.481 28.089 -104.456 1.00 83.94 218 ALA A N 1
ATOM 1845 C CA . ALA A 1 218 ? 64.937 28.952 -105.500 1.00 83.94 218 ALA A CA 1
ATOM 1846 C C . ALA A 1 218 ? 65.952 30.014 -105.953 1.00 83.94 218 ALA A C 1
ATOM 1848 O O . ALA A 1 218 ? 66.180 30.159 -107.151 1.00 83.94 218 ALA A O 1
ATOM 1849 N N . THR A 1 219 ? 66.626 30.690 -105.017 1.00 85.75 219 THR A N 1
ATOM 1850 C CA . THR A 1 219 ? 67.667 31.685 -105.342 1.00 85.75 219 THR A CA 1
ATOM 1851 C C . THR A 1 219 ? 68.899 31.060 -105.998 1.00 85.75 219 THR A C 1
ATOM 1853 O O . THR A 1 219 ? 69.447 31.642 -106.933 1.00 85.75 219 THR A O 1
ATOM 1856 N N . VAL A 1 220 ? 69.322 29.865 -105.573 1.00 85.50 220 VAL A N 1
ATOM 1857 C CA . VAL A 1 220 ? 70.411 29.121 -106.232 1.00 85.50 220 VAL A CA 1
ATOM 1858 C C . VAL A 1 220 ? 70.027 28.746 -107.662 1.00 85.50 220 VAL A C 1
ATOM 1860 O O . VAL A 1 220 ? 70.824 28.953 -108.576 1.00 85.50 220 VAL A O 1
ATOM 1863 N N . MET A 1 221 ? 68.813 28.232 -107.880 1.00 86.12 221 MET A N 1
ATOM 1864 C CA . MET A 1 221 ? 68.318 27.920 -109.224 1.00 86.12 221 MET A CA 1
ATOM 1865 C C . MET A 1 221 ? 68.222 29.174 -110.098 1.00 86.12 221 MET A C 1
ATOM 1867 O O . MET A 1 221 ? 68.604 29.129 -111.263 1.00 86.12 221 MET A O 1
ATOM 1871 N N . GLU A 1 222 ? 67.771 30.302 -109.547 1.00 85.50 222 GLU A N 1
ATOM 1872 C CA . GLU A 1 222 ? 67.720 31.586 -110.249 1.00 85.50 222 GLU A CA 1
ATOM 1873 C C . GLU A 1 222 ? 69.126 32.082 -110.628 1.00 85.50 222 GLU A C 1
ATOM 1875 O O . GLU A 1 222 ? 69.353 32.477 -111.772 1.00 85.50 222 GLU A O 1
ATOM 1880 N N . GLN A 1 223 ? 70.106 31.976 -109.721 1.00 83.81 223 GLN A N 1
ATOM 1881 C CA . GLN A 1 223 ? 71.514 32.267 -110.019 1.00 83.81 223 GLN A CA 1
ATOM 1882 C C . GLN A 1 223 ? 72.091 31.344 -111.090 1.00 83.81 223 GLN A C 1
ATOM 1884 O O . GLN A 1 223 ? 72.800 31.817 -111.977 1.00 83.81 223 GLN A O 1
ATOM 1889 N N . GLN A 1 224 ? 71.806 30.042 -111.030 1.00 81.25 224 GLN A N 1
ATOM 1890 C CA . GLN A 1 224 ? 72.241 29.095 -112.053 1.00 81.25 224 GLN A CA 1
ATOM 1891 C C . GLN A 1 224 ? 71.609 29.416 -113.404 1.00 81.25 224 GLN A C 1
ATOM 1893 O O . GLN A 1 224 ? 72.318 29.443 -114.406 1.00 81.25 224 GLN A O 1
ATOM 1898 N N . HIS A 1 225 ? 70.306 29.703 -113.439 1.00 79.94 225 HIS A N 1
ATOM 1899 C CA . HIS A 1 225 ? 69.617 30.091 -114.663 1.00 79.94 225 HIS A CA 1
ATOM 1900 C C . HIS A 1 225 ? 70.215 31.374 -115.237 1.00 79.94 225 HIS A C 1
ATOM 1902 O O . HIS A 1 225 ? 70.513 31.416 -116.425 1.00 79.94 225 HIS A O 1
ATOM 1908 N N . LYS A 1 226 ? 70.496 32.372 -114.388 1.00 84.25 226 LYS A N 1
ATOM 1909 C CA . LYS A 1 226 ? 71.205 33.592 -114.778 1.00 84.25 226 LYS A CA 1
ATOM 1910 C C . LYS A 1 226 ? 72.598 33.295 -115.333 1.00 84.25 226 LYS A C 1
ATOM 1912 O O . LYS A 1 226 ? 72.908 33.758 -116.417 1.00 84.25 226 LYS A O 1
ATOM 1917 N N . HIS A 1 227 ? 73.412 32.488 -114.654 1.00 78.94 227 HIS A N 1
ATOM 1918 C CA . HIS A 1 227 ? 74.753 32.132 -115.125 1.00 78.94 227 HIS A CA 1
ATOM 1919 C C . HIS A 1 227 ? 74.722 31.377 -116.462 1.00 78.94 227 HIS A C 1
ATOM 1921 O O . HIS A 1 227 ? 75.525 31.654 -117.348 1.00 78.94 227 HIS A O 1
ATOM 1927 N N . ILE A 1 228 ? 73.772 30.452 -116.631 1.00 80.69 228 ILE A N 1
ATOM 1928 C CA . ILE A 1 228 ? 73.537 29.756 -117.900 1.00 80.69 228 ILE A CA 1
ATOM 1929 C C . ILE A 1 228 ? 73.108 30.756 -118.974 1.00 80.69 228 ILE A C 1
ATOM 1931 O O . ILE A 1 228 ? 73.624 30.699 -120.085 1.00 80.69 228 ILE A O 1
ATOM 1935 N N . SER A 1 229 ? 72.210 31.685 -118.649 1.00 81.50 229 SER A N 1
ATOM 1936 C CA . SER A 1 229 ? 71.753 32.725 -119.570 1.00 81.50 229 SER A CA 1
ATOM 1937 C C . SER A 1 229 ? 72.899 33.651 -119.989 1.00 81.50 229 SER A C 1
ATOM 1939 O O . SER A 1 229 ? 73.069 33.875 -121.182 1.00 81.50 229 SER A O 1
ATOM 1941 N N . ASP A 1 230 ? 73.734 34.102 -119.049 1.00 79.81 230 ASP A N 1
ATOM 1942 C CA . ASP A 1 230 ? 74.935 34.911 -119.300 1.00 79.81 230 ASP A CA 1
ATOM 1943 C C . ASP A 1 230 ? 75.959 34.132 -120.146 1.00 79.81 230 ASP A C 1
ATOM 1945 O O . ASP A 1 230 ? 76.593 34.691 -121.037 1.00 79.81 230 ASP A O 1
ATOM 1949 N N . MET A 1 231 ? 76.116 32.824 -119.912 1.00 74.69 231 MET A N 1
ATOM 1950 C CA . MET A 1 231 ? 76.995 31.956 -120.701 1.00 74.69 231 MET A CA 1
ATOM 1951 C C . MET A 1 231 ? 76.460 31.735 -122.124 1.00 74.69 231 MET A C 1
ATOM 1953 O O . MET A 1 231 ? 77.245 31.736 -123.071 1.00 74.69 231 MET A O 1
ATOM 1957 N N . ILE A 1 232 ? 75.144 31.575 -122.295 1.00 76.56 232 ILE A N 1
ATOM 1958 C CA . ILE A 1 232 ? 74.488 31.519 -123.609 1.00 76.56 232 ILE A CA 1
ATOM 1959 C C . ILE A 1 232 ? 74.626 32.871 -124.318 1.00 76.56 232 ILE A C 1
ATOM 1961 O O . ILE A 1 232 ? 74.932 32.904 -125.509 1.00 76.56 232 ILE A O 1
ATOM 1965 N N . GLU A 1 233 ? 74.463 33.990 -123.611 1.00 74.69 233 GLU A N 1
ATOM 1966 C CA . GLU A 1 233 ? 74.690 35.330 -124.156 1.00 74.69 233 GLU A CA 1
ATOM 1967 C C . GLU A 1 233 ? 76.157 35.517 -124.578 1.00 74.69 233 GLU A C 1
ATOM 1969 O O . GLU A 1 233 ? 76.445 35.978 -125.680 1.00 74.69 233 GLU A O 1
ATOM 1974 N N . PHE A 1 234 ? 77.109 35.082 -123.752 1.00 72.75 234 PHE A N 1
ATOM 1975 C CA . PHE A 1 234 ? 78.529 35.096 -124.090 1.00 72.75 234 PHE A CA 1
ATOM 1976 C C . PHE A 1 234 ? 78.828 34.219 -125.310 1.00 72.75 234 PHE A C 1
ATOM 1978 O O . PHE A 1 234 ? 79.546 34.656 -126.202 1.00 72.75 234 PHE A O 1
ATOM 1985 N N . GLN A 1 235 ? 78.246 33.019 -125.402 1.00 67.00 235 GLN A N 1
ATOM 1986 C CA . GLN A 1 235 ? 78.386 32.133 -126.564 1.00 67.00 235 GLN A CA 1
ATOM 1987 C C . GLN A 1 235 ? 77.730 32.688 -127.830 1.00 67.00 235 GLN A C 1
ATOM 1989 O O . GLN A 1 235 ? 78.250 32.466 -128.918 1.00 67.00 235 GLN A O 1
ATOM 1994 N N . THR A 1 236 ? 76.619 33.414 -127.714 1.00 69.12 236 THR A N 1
ATOM 1995 C CA . THR A 1 236 ? 75.959 34.064 -128.859 1.00 69.12 236 THR A CA 1
ATOM 1996 C C . THR A 1 236 ? 76.677 35.337 -129.300 1.00 69.12 236 THR A C 1
ATOM 1998 O O . THR A 1 236 ? 76.678 35.630 -130.490 1.00 69.12 236 THR A O 1
ATOM 2001 N N . ARG A 1 237 ? 77.360 36.045 -128.390 1.00 64.88 237 ARG A N 1
ATOM 2002 C CA . ARG A 1 237 ? 78.249 37.180 -128.707 1.00 64.88 237 ARG A CA 1
ATOM 2003 C C . ARG A 1 237 ? 79.668 36.761 -129.112 1.00 64.88 237 ARG A C 1
ATOM 2005 O O . ARG A 1 237 ? 80.389 37.557 -129.703 1.00 64.88 237 ARG A O 1
ATOM 2012 N N . LEU A 1 238 ? 80.088 35.533 -128.811 1.00 64.44 238 LEU A N 1
ATOM 2013 C CA . LEU A 1 238 ? 81.411 34.980 -129.139 1.00 64.44 238 LEU A CA 1
ATOM 2014 C C . LEU A 1 238 ? 81.738 35.040 -130.645 1.00 64.44 238 LEU A C 1
ATOM 2016 O O . LEU A 1 238 ? 82.856 35.428 -130.974 1.00 64.44 238 LEU A O 1
ATOM 2020 N N . PRO A 1 239 ? 80.809 34.732 -131.572 1.00 63.34 239 PRO A N 1
ATOM 2021 C CA . PRO A 1 239 ? 81.007 34.925 -133.007 1.00 63.34 239 PRO A CA 1
ATOM 2022 C C . PRO A 1 239 ? 81.265 36.386 -133.390 1.00 63.34 239 PRO A C 1
ATOM 2024 O O . PRO A 1 239 ? 82.143 36.642 -134.211 1.00 63.34 239 PRO A O 1
ATOM 2027 N N . ASP A 1 240 ? 80.563 37.336 -132.764 1.00 56.75 240 ASP A N 1
ATOM 2028 C CA . ASP A 1 240 ? 80.744 38.772 -133.009 1.00 56.75 240 ASP A CA 1
ATOM 2029 C C . ASP A 1 240 ? 82.073 39.277 -132.426 1.00 56.75 240 ASP A C 1
ATOM 2031 O O . ASP A 1 240 ? 82.778 40.060 -133.065 1.00 56.75 240 ASP A O 1
ATOM 2035 N N . LEU A 1 241 ? 82.476 38.786 -131.247 1.00 60.22 241 LEU A N 1
ATOM 2036 C CA . LEU A 1 241 ? 83.774 39.099 -130.643 1.00 60.22 241 LEU A CA 1
ATOM 2037 C C . LEU A 1 241 ? 84.931 38.505 -131.459 1.00 60.22 241 LEU A C 1
ATOM 2039 O O . LEU A 1 241 ? 85.901 39.201 -131.730 1.00 60.22 241 LEU A O 1
ATOM 2043 N N . ILE A 1 242 ? 84.812 37.251 -131.908 1.00 57.22 242 ILE A N 1
ATOM 2044 C CA . ILE A 1 242 ? 85.792 36.594 -132.784 1.00 57.22 242 ILE A CA 1
ATOM 2045 C C . ILE A 1 242 ? 85.850 37.291 -134.147 1.00 57.22 242 ILE A C 1
ATOM 2047 O O . ILE A 1 242 ? 86.941 37.431 -134.686 1.00 57.22 242 ILE A O 1
ATOM 2051 N N . GLN A 1 243 ? 84.737 37.782 -134.701 1.00 53.62 243 GLN A N 1
ATOM 2052 C CA . GLN A 1 243 ? 84.778 38.621 -135.904 1.00 53.62 243 GLN A CA 1
ATOM 2053 C C . GLN A 1 243 ? 85.466 39.964 -135.654 1.00 53.62 243 GLN A C 1
ATOM 2055 O O . GLN A 1 243 ? 86.244 40.410 -136.496 1.00 53.62 243 GLN A O 1
ATOM 2060 N N . THR A 1 244 ? 85.230 40.587 -134.501 1.00 53.69 244 THR A N 1
ATOM 2061 C CA . THR A 1 244 ? 85.881 41.850 -134.132 1.00 53.69 244 THR A CA 1
ATOM 2062 C C . THR A 1 244 ? 87.393 41.645 -133.950 1.00 53.69 244 THR A C 1
ATOM 2064 O O . THR A 1 244 ? 88.182 42.388 -134.531 1.00 53.69 244 THR A O 1
ATOM 2067 N N . GLU A 1 245 ? 87.818 40.572 -133.282 1.00 49.69 245 GLU A N 1
ATOM 2068 C CA . GLU A 1 245 ? 89.228 40.215 -133.065 1.00 49.69 245 GLU A CA 1
ATOM 2069 C C . GLU A 1 245 ? 89.923 39.736 -134.360 1.00 49.69 245 GLU A C 1
ATOM 2071 O O . GLU A 1 245 ? 91.039 40.157 -134.664 1.00 49.69 245 GLU A O 1
ATOM 2076 N N . LEU A 1 246 ? 89.249 38.936 -135.201 1.00 47.16 246 LEU A N 1
ATOM 2077 C CA . LEU A 1 246 ? 89.753 38.524 -136.524 1.00 47.16 246 LEU A CA 1
ATOM 2078 C C . LEU A 1 246 ? 89.804 39.687 -137.526 1.00 47.16 246 LEU A C 1
ATOM 2080 O O . LEU A 1 246 ? 90.611 39.649 -138.457 1.00 47.16 246 LEU A O 1
ATOM 2084 N N . SER A 1 247 ? 88.993 40.735 -137.343 1.00 46.69 247 SER A N 1
ATOM 2085 C CA . SER A 1 247 ? 89.101 41.974 -138.125 1.00 46.69 247 SER A CA 1
ATOM 2086 C C . SER A 1 247 ? 90.287 42.848 -137.694 1.00 46.69 247 SER A C 1
ATOM 2088 O O . SER A 1 247 ? 90.833 43.572 -138.525 1.00 46.69 247 SER A O 1
ATOM 2090 N N . MET A 1 248 ? 90.750 42.727 -136.442 1.00 43.34 248 MET A N 1
ATOM 2091 C CA . MET A 1 248 ? 91.944 43.425 -135.947 1.00 43.34 248 MET A CA 1
ATOM 2092 C C . MET A 1 248 ? 93.250 42.630 -136.143 1.00 43.34 248 MET A C 1
ATOM 2094 O O . MET A 1 248 ? 94.311 43.234 -136.272 1.00 43.34 248 MET A O 1
ATOM 2098 N N . GLN A 1 249 ? 93.205 41.299 -136.270 1.00 40.25 249 GLN A N 1
ATOM 2099 C CA . GLN A 1 249 ? 94.391 40.440 -136.462 1.00 40.25 249 GLN A CA 1
ATOM 2100 C C . GLN A 1 249 ? 94.776 40.162 -137.935 1.00 40.25 249 GLN A C 1
ATOM 2102 O O . GLN A 1 249 ? 95.457 39.182 -138.235 1.00 40.25 249 GLN A O 1
ATOM 2107 N N . ARG A 1 250 ? 94.419 41.049 -138.880 1.00 36.72 250 ARG A N 1
ATOM 2108 C CA . ARG A 1 250 ? 94.977 41.056 -140.256 1.00 36.72 250 ARG A CA 1
ATOM 2109 C C . ARG A 1 250 ? 96.193 41.984 -140.416 1.00 36.72 250 ARG A C 1
ATOM 2111 O O . ARG A 1 250 ? 96.539 42.363 -141.530 1.00 36.72 250 ARG A O 1
ATOM 2118 N N . THR A 1 251 ? 96.895 42.310 -139.336 1.00 30.83 251 THR A N 1
ATOM 2119 C CA . THR A 1 251 ? 98.224 42.931 -139.407 1.00 30.83 251 THR A CA 1
ATOM 2120 C C . THR A 1 251 ? 99.084 42.469 -138.233 1.00 30.83 251 THR A C 1
ATOM 2122 O O . THR A 1 251 ? 98.845 42.875 -137.104 1.00 30.83 251 THR A O 1
ATOM 2125 N N . PHE A 1 252 ? 100.114 41.686 -138.572 1.00 30.11 252 PHE A N 1
ATOM 2126 C CA . PHE A 1 252 ? 101.295 41.291 -137.789 1.00 30.11 252 PHE A CA 1
ATOM 2127 C C . PHE A 1 252 ? 101.278 39.957 -137.015 1.00 30.11 252 PHE A C 1
ATOM 2129 O O . PHE A 1 252 ? 100.820 39.839 -135.888 1.00 30.11 252 PHE A O 1
ATOM 2136 N N . ASN A 1 253 ? 101.925 38.978 -137.660 1.00 31.06 253 ASN A N 1
ATOM 2137 C CA . ASN A 1 253 ? 102.752 37.905 -137.080 1.00 31.06 253 ASN A CA 1
ATOM 2138 C C . ASN A 1 253 ? 104.020 38.529 -136.419 1.00 31.06 253 ASN A C 1
ATOM 2140 O O . ASN A 1 253 ? 104.397 39.612 -136.889 1.00 31.06 253 ASN A O 1
ATOM 2144 N N . PRO A 1 254 ? 104.732 37.909 -135.436 1.00 43.72 254 PRO A N 1
ATOM 2145 C CA . PRO A 1 254 ? 105.278 36.537 -135.528 1.00 43.72 254 PRO A CA 1
ATOM 2146 C C . PRO A 1 254 ? 105.344 35.672 -134.226 1.00 43.72 254 PRO A C 1
ATOM 2148 O O . PRO A 1 254 ? 105.222 36.151 -133.103 1.00 43.72 254 PRO A O 1
ATOM 2151 N N . GLU A 1 255 ? 105.596 34.371 -134.433 1.00 30.38 255 GLU A N 1
ATOM 2152 C CA . GLU A 1 255 ? 106.186 33.315 -133.562 1.00 30.38 255 GLU A CA 1
ATOM 2153 C C . GLU A 1 255 ? 107.562 33.663 -132.903 1.00 30.38 255 GLU A C 1
ATOM 2155 O O . GLU A 1 255 ? 108.161 34.665 -133.299 1.00 30.38 255 GLU A O 1
ATOM 2160 N N . PRO A 1 256 ? 108.239 32.766 -132.123 1.00 62.62 256 PRO A N 1
ATOM 2161 C CA . PRO A 1 256 ? 107.820 31.814 -131.059 1.00 62.62 256 PRO A CA 1
ATOM 2162 C C . PRO A 1 256 ? 108.816 31.827 -129.849 1.00 62.62 256 PRO A C 1
ATOM 2164 O O . PRO A 1 256 ? 109.811 32.538 -129.911 1.00 62.62 256 PRO A O 1
ATOM 2167 N N . LEU A 1 257 ? 108.650 31.009 -128.782 1.00 33.22 257 LEU A N 1
ATOM 2168 C CA . LEU A 1 257 ? 109.797 30.441 -128.018 1.00 33.22 257 LEU A CA 1
ATOM 2169 C C . LEU A 1 257 ? 109.436 29.297 -127.031 1.00 33.22 257 LEU A C 1
ATOM 2171 O O . LEU A 1 257 ? 108.512 29.374 -126.230 1.00 33.22 257 LEU A O 1
ATOM 2175 N N . LEU A 1 258 ? 110.253 28.245 -127.133 1.00 34.34 258 LEU A N 1
ATOM 2176 C CA . LEU A 1 258 ? 110.370 26.976 -126.399 1.00 34.34 258 LEU A CA 1
ATOM 2177 C C . LEU A 1 258 ? 110.412 27.046 -124.855 1.00 34.34 258 LEU A C 1
ATOM 2179 O O . LEU A 1 258 ? 111.066 27.924 -124.300 1.00 34.34 258 LEU A O 1
ATOM 2183 N N . GLY A 1 259 ? 109.943 25.980 -124.176 1.00 27.83 259 GLY A N 1
ATOM 2184 C CA . GLY A 1 259 ? 110.501 25.616 -122.859 1.00 27.83 259 GLY A CA 1
ATOM 2185 C C . GLY A 1 259 ? 109.758 24.600 -121.966 1.00 27.83 259 GLY A C 1
ATOM 2186 O O . GLY A 1 259 ? 108.986 24.999 -121.112 1.00 27.83 259 GLY A O 1
ATOM 2187 N N . ARG A 1 260 ? 110.152 23.314 -122.057 1.00 31.28 260 ARG A N 1
ATOM 2188 C CA . ARG A 1 260 ? 110.521 22.415 -120.922 1.00 31.28 260 ARG A CA 1
ATOM 2189 C C . ARG A 1 260 ? 109.440 21.901 -119.908 1.00 31.28 260 ARG A C 1
ATOM 2191 O O . ARG A 1 260 ? 109.187 22.550 -118.909 1.00 31.28 260 ARG A O 1
ATOM 2198 N N . ASN A 1 261 ? 108.917 20.677 -120.143 1.00 32.88 261 ASN A N 1
ATOM 2199 C CA . ASN A 1 261 ? 108.998 19.398 -119.350 1.00 32.88 261 ASN A CA 1
ATOM 2200 C C . ASN A 1 261 ? 109.037 19.406 -117.776 1.00 32.88 261 ASN A C 1
ATOM 2202 O O . ASN A 1 261 ? 109.668 20.306 -117.234 1.00 32.88 261 ASN A O 1
ATOM 2206 N N . PRO A 1 262 ? 108.777 18.282 -117.037 1.00 55.50 262 PRO A N 1
ATOM 2207 C CA . PRO A 1 262 ? 107.610 17.362 -116.909 1.00 55.50 262 PRO A CA 1
ATOM 2208 C C . PRO A 1 262 ? 107.280 16.912 -115.432 1.00 55.50 262 PRO A C 1
ATOM 2210 O O . PRO A 1 262 ? 108.013 17.232 -114.503 1.00 55.50 262 PRO A O 1
ATOM 2213 N N . GLY A 1 263 ? 106.257 16.050 -115.234 1.00 29.72 263 GLY A N 1
ATOM 2214 C CA . GLY A 1 263 ? 106.094 15.118 -114.078 1.00 29.72 263 GLY A CA 1
ATOM 2215 C C . GLY A 1 263 ? 105.270 15.628 -112.870 1.00 29.72 263 GLY A C 1
ATOM 2216 O O . GLY A 1 263 ? 105.190 16.825 -112.660 1.00 29.72 263 GLY A O 1
ATOM 2217 N N . GLN A 1 264 ? 104.646 14.827 -111.991 1.00 33.78 264 GLN A N 1
ATOM 2218 C CA . GLN A 1 264 ? 104.462 13.374 -111.837 1.00 33.78 264 GLN A CA 1
ATOM 2219 C C . GLN A 1 264 ? 103.614 13.124 -110.541 1.00 33.78 264 GLN A C 1
ATOM 2221 O O . GLN A 1 264 ? 103.799 13.868 -109.586 1.00 33.78 264 GLN A O 1
ATOM 2226 N N . TYR A 1 265 ? 102.782 12.058 -110.501 1.00 34.03 265 TYR A N 1
ATOM 2227 C CA . TYR A 1 265 ? 102.105 11.398 -109.335 1.00 34.03 265 TYR A CA 1
ATOM 2228 C C . TYR A 1 265 ? 101.045 12.202 -108.528 1.00 34.03 265 TYR A C 1
ATOM 2230 O O . TYR A 1 265 ? 101.174 13.399 -108.354 1.00 34.03 265 TYR A O 1
ATOM 2238 N N . GLY A 1 266 ? 99.935 11.674 -107.984 1.00 33.62 266 GLY A N 1
ATOM 2239 C CA . GLY A 1 266 ? 99.469 10.308 -107.707 1.00 33.62 266 GLY A CA 1
ATOM 2240 C C . GLY A 1 266 ? 99.359 10.042 -106.189 1.00 33.62 266 GLY A C 1
ATOM 2241 O O . GLY A 1 266 ? 100.408 9.951 -105.569 1.00 33.62 266 GLY A O 1
ATOM 2242 N N . GLN A 1 267 ? 98.137 9.902 -105.626 1.00 35.03 267 GLN A N 1
ATOM 2243 C CA . GLN A 1 267 ? 97.693 9.087 -104.445 1.00 35.03 267 GLN A CA 1
ATOM 2244 C C . GLN A 1 267 ? 96.395 9.683 -103.835 1.00 35.03 267 GLN A C 1
ATOM 2246 O O . GLN A 1 267 ? 96.318 10.894 -103.680 1.00 35.03 267 GLN A O 1
ATOM 2251 N N . LEU A 1 268 ? 95.254 8.998 -103.644 1.00 36.81 268 LEU A N 1
ATOM 2252 C CA . LEU A 1 268 ? 94.857 7.772 -102.905 1.00 36.81 268 LEU A CA 1
ATOM 2253 C C . LEU A 1 268 ? 94.838 7.872 -101.358 1.00 36.81 268 LEU A C 1
ATOM 2255 O O . LEU A 1 268 ? 95.885 7.868 -100.730 1.00 36.81 268 LEU A O 1
ATOM 2259 N N . LEU A 1 269 ? 93.602 7.841 -100.818 1.00 46.41 269 LEU A N 1
ATOM 2260 C CA . LEU A 1 269 ? 93.074 7.162 -99.609 1.00 46.41 269 LEU A CA 1
ATOM 2261 C C . LEU A 1 269 ? 93.774 7.283 -98.234 1.00 46.41 269 LEU A C 1
ATOM 2263 O O . LEU A 1 269 ? 94.899 6.834 -98.070 1.00 46.41 269 LEU A O 1
ATOM 2267 N N . GLN A 1 270 ? 92.990 7.682 -97.217 1.00 35.41 270 GLN A N 1
ATOM 2268 C CA . GLN A 1 270 ? 92.901 7.143 -95.830 1.00 35.41 270 GLN A CA 1
ATOM 2269 C C . GLN A 1 270 ? 91.767 7.924 -95.121 1.00 35.41 270 GLN A C 1
ATOM 2271 O O . GLN A 1 270 ? 91.762 9.146 -95.183 1.00 35.41 270 GLN A O 1
ATOM 2276 N N . ILE A 1 271 ? 90.634 7.379 -94.656 1.00 38.09 271 ILE A N 1
ATOM 2277 C CA . ILE A 1 271 ? 90.315 6.363 -93.628 1.00 38.09 271 ILE A CA 1
ATOM 2278 C C . ILE A 1 271 ? 90.902 6.644 -92.228 1.00 38.09 271 ILE A C 1
ATOM 2280 O O . ILE A 1 271 ? 92.107 6.588 -92.033 1.00 38.09 271 ILE A O 1
ATOM 2284 N N . GLN A 1 272 ? 89.952 6.780 -91.283 1.00 38.59 272 GLN A N 1
ATOM 2285 C CA . GLN A 1 272 ? 89.983 6.684 -89.811 1.00 38.59 272 GLN A CA 1
ATOM 2286 C C . GLN A 1 272 ? 90.566 7.851 -88.992 1.00 38.59 272 GLN A C 1
ATOM 2288 O O . GLN A 1 272 ? 91.772 8.034 -88.898 1.00 38.59 272 GLN A O 1
ATOM 2293 N N . ASN A 1 273 ? 89.703 8.501 -88.199 1.00 31.98 273 ASN A N 1
ATOM 2294 C CA . ASN A 1 273 ? 89.643 8.147 -86.779 1.00 31.98 273 ASN A CA 1
ATOM 2295 C C . ASN A 1 273 ? 88.345 8.571 -86.082 1.00 31.98 273 ASN A C 1
ATOM 2297 O O . ASN A 1 273 ? 87.670 9.527 -86.451 1.00 31.98 273 ASN A O 1
ATOM 2301 N N . ILE A 1 274 ? 88.033 7.760 -85.081 1.00 41.78 274 ILE A N 1
ATOM 2302 C CA . ILE A 1 274 ? 86.867 7.731 -84.207 1.00 41.78 274 ILE A CA 1
ATOM 2303 C C . ILE A 1 274 ? 87.153 8.658 -83.023 1.00 41.78 274 ILE A C 1
ATOM 2305 O O . ILE A 1 274 ? 88.235 8.552 -82.458 1.00 41.78 274 ILE A O 1
ATOM 2309 N N . THR A 1 275 ? 86.207 9.498 -82.591 1.00 35.88 275 THR A N 1
ATOM 2310 C CA . THR A 1 275 ? 86.027 9.872 -81.171 1.00 35.88 275 THR A CA 1
ATOM 2311 C C . THR A 1 275 ? 84.610 10.413 -80.960 1.00 35.88 275 THR A C 1
ATOM 2313 O O . THR A 1 275 ? 84.200 11.412 -81.544 1.00 35.88 275 THR A O 1
ATOM 2316 N N . THR A 1 276 ? 83.868 9.691 -80.130 1.00 44.84 276 THR A N 1
ATOM 2317 C CA . THR A 1 276 ? 82.547 9.968 -79.556 1.00 44.84 276 THR A CA 1
ATOM 2318 C C . THR A 1 276 ? 82.524 11.276 -78.751 1.00 44.84 276 THR A C 1
ATOM 2320 O O . THR A 1 276 ? 83.524 11.636 -78.133 1.00 44.84 276 THR A O 1
ATOM 2323 N N . PRO A 1 277 ? 81.351 11.915 -78.613 1.00 41.12 277 PRO A N 1
ATOM 2324 C CA . PRO A 1 277 ? 80.838 12.032 -77.254 1.00 41.12 277 PRO A CA 1
ATOM 2325 C C . PRO A 1 277 ? 79.375 11.605 -77.123 1.00 41.12 277 PRO A C 1
ATOM 2327 O O . PRO A 1 277 ? 78.535 11.746 -78.006 1.00 41.12 277 PRO A O 1
ATOM 2330 N N . GLN A 1 278 ? 79.148 11.017 -75.962 1.00 34.81 278 GLN A N 1
ATOM 2331 C CA . GLN A 1 278 ? 77.970 10.346 -75.456 1.00 34.81 278 GLN A CA 1
ATOM 2332 C C . GLN A 1 278 ? 76.839 11.350 -75.176 1.00 34.81 278 GLN A C 1
ATOM 2334 O O . GLN A 1 278 ? 77.064 12.380 -74.543 1.00 34.81 278 GLN A O 1
ATOM 2339 N N . VAL A 1 279 ? 75.622 11.029 -75.621 1.00 38.22 279 VAL A N 1
ATOM 2340 C CA . VAL A 1 279 ? 74.388 11.759 -75.300 1.00 38.22 279 VAL A CA 1
ATOM 2341 C C . VAL A 1 279 ? 73.479 10.887 -74.429 1.00 38.22 279 VAL A C 1
ATOM 2343 O O . VAL A 1 279 ? 73.127 9.780 -74.829 1.00 38.22 279 VAL A O 1
ATOM 2346 N N . ALA A 1 280 ? 73.061 11.499 -73.309 1.00 43.16 280 ALA A N 1
ATOM 2347 C CA . ALA A 1 280 ? 71.835 11.311 -72.511 1.00 43.16 280 ALA A CA 1
ATOM 2348 C C . ALA A 1 280 ? 71.708 10.088 -71.564 1.00 43.16 280 ALA A C 1
ATOM 2350 O O . ALA A 1 280 ? 72.420 9.104 -71.748 1.00 43.16 280 ALA A O 1
ATOM 2351 N N . PRO A 1 281 ? 70.755 10.085 -70.594 1.00 50.12 281 PRO A N 1
ATOM 2352 C CA . PRO A 1 281 ? 69.881 11.171 -70.107 1.00 50.12 281 PRO A CA 1
ATOM 2353 C C . PRO A 1 281 ? 69.871 11.359 -68.568 1.00 50.12 281 PRO A C 1
ATOM 2355 O O . PRO A 1 281 ? 70.241 10.485 -67.789 1.00 50.12 281 PRO A O 1
ATOM 2358 N N . SER A 1 282 ? 69.344 12.512 -68.149 1.00 46.31 282 SER A N 1
ATOM 2359 C CA . SER A 1 282 ? 68.748 12.735 -66.826 1.00 46.31 282 SER A CA 1
ATOM 2360 C C . SER A 1 282 ? 67.337 12.144 -66.728 1.00 46.31 282 SER A C 1
ATOM 2362 O O . SER A 1 282 ? 66.606 12.121 -67.716 1.00 46.31 282 SER A O 1
ATOM 2364 N N . SER A 1 283 ? 66.948 11.877 -65.477 1.00 49.25 283 SER A N 1
ATOM 2365 C CA . SER A 1 283 ? 65.608 11.610 -64.923 1.00 49.25 283 SER A CA 1
ATOM 2366 C C . SER A 1 283 ? 65.218 10.151 -64.730 1.00 49.25 283 SER A C 1
ATOM 2368 O O . SER A 1 283 ? 64.826 9.483 -65.675 1.00 49.25 283 SER A O 1
ATOM 2370 N N . GLU A 1 284 ? 65.104 9.760 -63.457 1.00 39.81 284 GLU A N 1
ATOM 2371 C CA . GLU A 1 284 ? 63.850 9.182 -62.970 1.00 39.81 284 GLU A CA 1
ATOM 2372 C C . GLU A 1 284 ? 63.642 9.433 -61.466 1.00 39.81 284 GLU A C 1
ATOM 2374 O O . GLU A 1 284 ? 64.515 9.208 -60.629 1.00 39.81 284 GLU A O 1
ATOM 2379 N N . ARG A 1 285 ? 62.454 9.970 -61.163 1.00 45.06 285 ARG A N 1
ATOM 2380 C CA . ARG A 1 285 ? 61.798 10.004 -59.851 1.00 45.06 285 ARG A CA 1
ATOM 2381 C C . ARG A 1 285 ? 61.438 8.581 -59.417 1.00 45.06 285 ARG A C 1
ATOM 2383 O O . ARG A 1 285 ? 61.033 7.807 -60.270 1.00 45.06 285 ARG A O 1
ATOM 2390 N N . GLN A 1 286 ? 61.374 8.347 -58.105 1.00 38.72 286 GLN A N 1
ATOM 2391 C CA . GLN A 1 286 ? 60.240 7.752 -57.359 1.00 38.72 286 GLN A CA 1
ATOM 2392 C C . GLN A 1 286 ? 60.668 7.635 -55.881 1.00 38.72 286 GLN A C 1
ATOM 2394 O O . GLN A 1 286 ? 61.754 7.156 -55.586 1.00 38.72 286 GLN A O 1
ATOM 2399 N N . GLN A 1 287 ? 60.044 8.384 -54.968 1.00 37.75 287 GLN A N 1
ATOM 2400 C CA . GLN A 1 287 ? 58.792 8.095 -54.247 1.00 37.75 287 GLN A CA 1
ATOM 2401 C C . GLN A 1 287 ? 58.997 7.286 -52.950 1.00 37.75 287 GLN A C 1
ATOM 2403 O O . GLN A 1 287 ? 59.496 6.171 -52.965 1.00 37.75 287 GLN A O 1
ATOM 2408 N N . SER A 1 288 ? 58.501 7.902 -51.867 1.00 38.91 288 SER A N 1
ATOM 2409 C CA . SER A 1 288 ? 57.703 7.327 -50.767 1.00 38.91 288 SER A CA 1
ATOM 2410 C C . SER A 1 288 ? 58.264 6.203 -49.889 1.00 38.91 288 SER A C 1
ATOM 2412 O O . SER A 1 288 ? 58.604 5.131 -50.373 1.00 38.91 288 SER A O 1
ATOM 2414 N N . GLY A 1 289 ? 58.143 6.387 -48.566 1.00 34.22 289 GLY A N 1
ATOM 2415 C CA . GLY A 1 289 ? 57.994 5.251 -47.651 1.00 34.22 289 GLY A CA 1
ATOM 2416 C C . GLY A 1 289 ? 58.407 5.481 -46.194 1.00 34.22 289 GLY A C 1
ATOM 2417 O O . GLY A 1 289 ? 59.361 4.871 -45.734 1.00 34.22 289 GLY A O 1
ATOM 2418 N N . ALA A 1 290 ? 57.665 6.295 -45.443 1.00 44.06 290 ALA A N 1
ATOM 2419 C CA . ALA A 1 290 ? 57.198 5.860 -44.113 1.00 44.06 290 ALA A CA 1
ATOM 2420 C C . ALA A 1 290 ? 55.825 5.171 -44.341 1.00 44.06 290 ALA A C 1
ATOM 2422 O O . ALA A 1 290 ? 55.254 5.453 -45.400 1.00 44.06 290 ALA A O 1
ATOM 2423 N N . PRO A 1 291 ? 55.227 4.339 -43.451 1.00 61.38 291 PRO A N 1
ATOM 2424 C CA . PRO A 1 291 ? 55.383 4.312 -41.988 1.00 61.38 291 PRO A CA 1
ATOM 2425 C C . PRO A 1 291 ? 55.268 2.900 -41.339 1.00 61.38 291 PRO A C 1
ATOM 2427 O O . PRO A 1 291 ? 55.102 1.901 -42.030 1.00 61.38 291 PRO A O 1
ATOM 2430 N N . SER A 1 292 ? 55.271 2.859 -39.998 1.00 40.56 292 SER A N 1
ATOM 2431 C CA . SER A 1 292 ? 54.571 1.909 -39.091 1.00 40.56 292 SER A CA 1
ATOM 2432 C C . SER A 1 292 ? 55.480 1.382 -37.984 1.00 40.56 292 SER A C 1
ATOM 2434 O O . SER A 1 292 ? 56.517 0.790 -38.243 1.00 40.56 292 SER A O 1
ATOM 2436 N N . GLN A 1 293 ? 55.222 1.829 -36.755 1.00 38.94 293 GLN A N 1
ATOM 2437 C CA . GLN A 1 293 ? 54.409 1.150 -35.733 1.00 38.94 293 GLN A CA 1
ATOM 2438 C C . GLN A 1 293 ? 55.256 0.133 -34.978 1.00 38.94 293 GLN A C 1
ATOM 2440 O O . GLN A 1 293 ? 55.473 -0.967 -35.460 1.00 38.94 293 GLN A O 1
ATOM 2445 N N . ASP A 1 294 ? 55.629 0.494 -33.753 1.00 39.38 294 ASP A N 1
ATOM 2446 C CA . ASP A 1 294 ? 55.553 -0.479 -32.679 1.00 39.38 294 ASP A CA 1
ATOM 2447 C C . ASP A 1 294 ? 54.865 0.130 -31.467 1.00 39.38 294 ASP A C 1
ATOM 2449 O O . ASP A 1 294 ? 54.925 1.327 -31.177 1.00 39.38 294 ASP A O 1
ATOM 2453 N N . ARG A 1 295 ? 54.080 -0.754 -30.878 1.00 40.75 295 ARG A N 1
ATOM 2454 C CA . ARG A 1 295 ? 52.873 -0.542 -30.107 1.00 40.75 295 ARG A CA 1
ATOM 2455 C C . ARG A 1 295 ? 53.177 -0.836 -28.640 1.00 40.75 295 ARG A C 1
ATOM 2457 O O . ARG A 1 295 ? 53.962 -1.725 -28.339 1.00 40.75 295 ARG A O 1
ATOM 2464 N N . GLU A 1 296 ? 52.525 -0.065 -27.776 1.00 41.03 296 GLU A N 1
ATOM 2465 C CA . GLU A 1 296 ? 52.063 -0.373 -26.413 1.00 41.03 296 GLU A CA 1
ATOM 2466 C C . GLU A 1 296 ? 52.646 -1.607 -25.698 1.00 41.03 296 GLU A C 1
ATOM 2468 O O . GLU A 1 296 ? 52.343 -2.725 -26.092 1.00 41.03 296 GLU A O 1
ATOM 2473 N N . VAL A 1 297 ? 53.268 -1.398 -24.526 1.00 42.22 297 VAL A N 1
ATOM 2474 C CA . VAL A 1 297 ? 52.766 -1.949 -23.245 1.00 42.22 297 VAL A CA 1
ATOM 2475 C C . VAL A 1 297 ? 53.163 -0.988 -22.112 1.00 42.22 297 VAL A C 1
ATOM 2477 O O . VAL A 1 297 ? 54.250 -1.081 -21.550 1.00 42.22 297 VAL A O 1
ATOM 2480 N N . VAL A 1 298 ? 52.275 -0.059 -21.752 1.00 43.12 298 VAL A N 1
ATOM 2481 C CA . VAL A 1 298 ? 52.265 0.541 -20.409 1.00 43.12 298 VAL A CA 1
ATOM 2482 C C . VAL A 1 298 ? 51.162 -0.178 -19.645 1.00 43.12 298 VAL A C 1
ATOM 2484 O O . VAL A 1 298 ? 49.980 0.021 -19.906 1.00 43.12 298 VAL A O 1
ATOM 2487 N N . GLN A 1 299 ? 51.563 -1.065 -18.735 1.00 41.81 299 GLN A N 1
ATOM 2488 C CA . GLN A 1 299 ? 50.686 -1.633 -17.717 1.00 41.81 299 GLN A CA 1
ATOM 2489 C C . GLN A 1 299 ? 50.321 -0.527 -16.724 1.00 41.81 299 GLN A C 1
ATOM 2491 O O . GLN A 1 299 ? 51.035 -0.285 -15.752 1.00 41.81 299 GLN A O 1
ATOM 2496 N N . SER A 1 300 ? 49.201 0.146 -16.971 1.00 42.72 300 SER A N 1
ATOM 2497 C CA . SER A 1 300 ? 48.490 0.863 -15.918 1.00 42.72 300 SER A CA 1
ATOM 2498 C C . SER A 1 300 ? 47.794 -0.173 -15.046 1.00 42.72 300 SER A C 1
ATOM 2500 O O . SER A 1 300 ? 46.863 -0.856 -15.462 1.00 42.72 300 SER A O 1
ATOM 2502 N N . GLN A 1 301 ? 48.332 -0.318 -13.843 1.00 41.72 301 GLN A N 1
ATOM 2503 C CA . GLN A 1 301 ? 47.793 -1.085 -12.736 1.00 41.72 301 GLN A CA 1
ATOM 2504 C C . GLN A 1 301 ? 46.507 -0.387 -12.272 1.00 41.72 301 GLN A C 1
ATOM 2506 O O . GLN A 1 301 ? 46.549 0.614 -11.558 1.00 41.72 301 GLN A O 1
ATOM 2511 N N . GLU A 1 302 ? 45.364 -0.871 -12.748 1.00 37.41 302 GLU A N 1
ATOM 2512 C CA . GLU A 1 302 ? 44.059 -0.438 -12.268 1.00 37.41 302 GLU A CA 1
ATOM 2513 C C . GLU A 1 302 ? 43.820 -1.065 -10.891 1.00 37.41 302 GLU A C 1
ATOM 2515 O O . GLU A 1 302 ? 43.948 -2.272 -10.675 1.00 37.41 302 GLU A O 1
ATOM 2520 N N . VAL A 1 303 ? 43.594 -0.185 -9.925 1.00 43.09 303 VAL A N 1
ATOM 2521 C CA . VAL A 1 303 ? 43.422 -0.494 -8.514 1.00 43.09 303 VAL A CA 1
ATOM 2522 C C . VAL A 1 303 ? 41.978 -0.936 -8.321 1.00 43.09 303 VAL A C 1
ATOM 2524 O O . VAL A 1 303 ? 41.082 -0.103 -8.217 1.00 43.09 303 VAL A O 1
ATOM 2527 N N . ASP A 1 304 ? 41.761 -2.245 -8.225 1.00 45.41 304 ASP A N 1
ATOM 2528 C CA . ASP A 1 304 ? 40.525 -2.811 -7.687 1.00 45.41 304 ASP A CA 1
ATOM 2529 C C . ASP A 1 304 ? 40.391 -2.412 -6.208 1.00 45.41 304 ASP A C 1
ATOM 2531 O O . ASP A 1 304 ? 40.919 -3.044 -5.287 1.00 45.41 304 ASP A O 1
ATOM 2535 N N . ARG A 1 305 ? 39.685 -1.307 -5.969 1.00 44.94 305 ARG A N 1
ATOM 2536 C CA . ARG A 1 305 ? 39.114 -0.969 -4.665 1.00 44.94 305 ARG A CA 1
ATOM 2537 C C . ARG A 1 305 ? 37.649 -0.601 -4.828 1.00 44.94 305 ARG A C 1
ATOM 2539 O O . ARG A 1 305 ? 37.286 0.568 -4.880 1.00 44.94 305 ARG A O 1
ATOM 2546 N N . CYS A 1 306 ? 36.811 -1.624 -4.778 1.00 49.84 306 CYS A N 1
ATOM 2547 C CA . CYS A 1 306 ? 35.552 -1.598 -4.043 1.00 49.84 306 CYS A CA 1
ATOM 2548 C C . CYS A 1 306 ? 35.305 -3.018 -3.517 1.00 49.84 306 CYS A C 1
ATOM 2550 O O . CYS A 1 306 ? 35.423 -3.983 -4.265 1.00 49.84 306 CYS A O 1
ATOM 2552 N N . PRO A 1 307 ? 35.001 -3.156 -2.219 1.00 45.34 307 PRO A N 1
ATOM 2553 C CA . PRO A 1 307 ? 33.592 -3.036 -1.885 1.00 45.34 307 PRO A CA 1
ATOM 2554 C C . PRO A 1 307 ? 33.341 -2.189 -0.637 1.00 45.34 307 PRO A C 1
ATOM 2556 O O . PRO A 1 307 ? 33.858 -2.448 0.450 1.00 45.34 307 PRO A O 1
ATOM 2559 N N . GLY A 1 308 ? 32.445 -1.216 -0.792 1.00 50.03 308 GLY A N 1
ATOM 2560 C CA . GLY A 1 308 ? 31.635 -0.732 0.312 1.00 50.03 308 GLY A CA 1
ATOM 2561 C C . GLY A 1 308 ? 30.718 -1.855 0.790 1.00 50.03 308 GLY A C 1
ATOM 2562 O O . GLY A 1 308 ? 29.636 -2.050 0.250 1.00 50.03 308 GLY A O 1
ATOM 2563 N N . GLN A 1 309 ? 31.148 -2.584 1.817 1.00 49.66 309 GLN A N 1
ATOM 2564 C CA . GLN A 1 309 ? 30.228 -3.237 2.739 1.00 49.66 309 GLN A CA 1
ATOM 2565 C C . GLN A 1 309 ? 29.954 -2.254 3.876 1.00 49.66 309 GLN A C 1
ATOM 2567 O O . GLN A 1 309 ? 30.680 -2.196 4.866 1.00 49.66 309 GLN A O 1
ATOM 2572 N N . GLN A 1 310 ? 28.902 -1.452 3.720 1.00 49.69 310 GLN A N 1
ATOM 2573 C CA . GLN A 1 310 ? 28.230 -0.884 4.880 1.00 49.69 310 GLN A CA 1
ATOM 2574 C C . GLN A 1 310 ? 27.547 -2.045 5.605 1.00 49.69 310 GLN A C 1
ATOM 2576 O O . GLN A 1 310 ? 26.548 -2.590 5.139 1.00 49.69 310 GLN A O 1
ATOM 2581 N N . GLN A 1 311 ? 28.131 -2.450 6.730 1.00 46.53 311 GLN A N 1
ATOM 2582 C CA . GLN A 1 311 ? 27.450 -3.257 7.731 1.00 46.53 311 GLN A CA 1
ATOM 2583 C C . GLN A 1 311 ? 26.284 -2.428 8.275 1.00 46.53 311 GLN A C 1
ATOM 2585 O O . GLN A 1 311 ? 26.469 -1.554 9.121 1.00 46.53 311 GLN A O 1
ATOM 2590 N N . PHE A 1 312 ? 25.080 -2.685 7.769 1.00 47.81 312 PHE A N 1
ATOM 2591 C CA . PHE A 1 312 ? 23.866 -2.319 8.481 1.00 47.81 312 PHE A CA 1
ATOM 2592 C C . PHE A 1 312 ? 23.806 -3.181 9.740 1.00 47.81 312 PHE A C 1
ATOM 2594 O O . PHE A 1 312 ? 23.763 -4.410 9.673 1.00 47.81 312 PHE A O 1
ATOM 2601 N N . GLY A 1 313 ? 23.905 -2.506 10.883 1.00 46.25 313 GLY A N 1
ATOM 2602 C CA . GLY A 1 313 ? 23.829 -3.108 12.202 1.00 46.25 313 GLY A CA 1
ATOM 2603 C C . GLY A 1 313 ? 22.524 -3.871 12.398 1.00 46.25 313 GLY A C 1
ATOM 2604 O O . GLY A 1 313 ? 21.471 -3.492 11.884 1.00 46.25 313 GLY A O 1
ATOM 2605 N N . ALA A 1 314 ? 22.619 -4.955 13.162 1.00 56.50 314 ALA A N 1
ATOM 2606 C CA . ALA A 1 314 ? 21.464 -5.665 13.679 1.00 56.50 314 ALA A CA 1
ATOM 2607 C C . ALA A 1 314 ? 20.556 -4.695 14.464 1.00 56.50 314 ALA A C 1
ATOM 2609 O O . ALA A 1 314 ? 21.073 -3.835 15.187 1.00 56.50 314 ALA A O 1
ATOM 2610 N N . PRO A 1 315 ? 19.222 -4.819 14.353 1.00 63.66 315 PRO A N 1
ATOM 2611 C CA . PRO A 1 315 ? 18.317 -4.067 15.206 1.00 63.66 315 PRO A CA 1
ATOM 2612 C C . PRO A 1 315 ? 18.518 -4.501 16.669 1.00 63.66 315 PRO A C 1
ATOM 2614 O O . PRO A 1 315 ? 18.787 -5.681 16.925 1.00 63.66 315 PRO A O 1
ATOM 2617 N N . PRO A 1 316 ? 18.424 -3.572 17.636 1.00 59.09 316 PRO A N 1
ATOM 2618 C CA . PRO A 1 316 ? 18.528 -3.918 19.044 1.00 59.09 316 PRO A CA 1
ATOM 2619 C C . PRO A 1 316 ? 17.398 -4.882 19.409 1.00 59.09 316 PRO A C 1
ATOM 2621 O O . PRO A 1 316 ? 16.234 -4.628 19.108 1.00 59.09 316 PRO A O 1
ATOM 2624 N N . GLN A 1 317 ? 17.766 -5.999 20.037 1.00 56.00 317 GLN A N 1
ATOM 2625 C CA . GLN A 1 317 ? 16.818 -6.902 20.675 1.00 56.00 317 GLN A CA 1
ATOM 2626 C C . GLN A 1 317 ? 16.019 -6.125 21.719 1.00 56.00 317 GLN A C 1
ATOM 2628 O O . GLN A 1 317 ? 16.606 -5.457 22.576 1.00 56.00 317 GLN A O 1
ATOM 2633 N N . ASP A 1 318 ? 14.698 -6.248 21.628 1.00 48.53 318 ASP A N 1
ATOM 2634 C CA . ASP A 1 318 ? 13.739 -5.814 22.632 1.00 48.53 318 ASP A CA 1
ATOM 2635 C C . ASP A 1 318 ? 14.202 -6.255 24.023 1.00 48.53 318 ASP A C 1
ATOM 2637 O O . ASP A 1 318 ? 14.237 -7.442 24.353 1.00 48.53 318 ASP A O 1
ATOM 2641 N N . GLN A 1 319 ? 14.594 -5.281 24.844 1.00 49.19 319 GLN A N 1
ATOM 2642 C CA . GLN A 1 319 ? 14.657 -5.480 26.279 1.00 49.19 319 GLN A CA 1
ATOM 2643 C C . GLN A 1 319 ? 13.242 -5.319 26.819 1.00 49.19 319 GLN A C 1
ATOM 2645 O O . GLN A 1 319 ? 12.725 -4.204 26.915 1.00 49.19 319 GLN A O 1
ATOM 2650 N N . ASP A 1 320 ? 12.651 -6.458 27.175 1.00 53.28 320 ASP A N 1
ATOM 2651 C CA . ASP A 1 320 ? 11.497 -6.584 28.055 1.00 53.28 320 ASP A CA 1
ATOM 2652 C C . ASP A 1 320 ? 11.664 -5.667 29.272 1.00 53.28 320 ASP A C 1
ATOM 2654 O O . ASP A 1 320 ? 12.345 -5.984 30.250 1.00 53.28 320 ASP A O 1
ATOM 2658 N N . THR A 1 321 ? 11.036 -4.497 29.206 1.00 58.81 321 THR A N 1
ATOM 2659 C CA . THR A 1 321 ? 10.835 -3.629 30.360 1.00 58.81 321 THR A CA 1
ATOM 2660 C C . THR A 1 321 ? 9.491 -4.007 30.980 1.00 58.81 321 THR A C 1
ATOM 2662 O O . THR A 1 321 ? 8.453 -3.845 30.337 1.00 58.81 321 THR A O 1
ATOM 2665 N N . PRO A 1 322 ? 9.460 -4.524 32.222 1.00 66.31 322 PRO A N 1
ATOM 2666 C CA . PRO A 1 322 ? 8.204 -4.817 32.894 1.00 66.31 322 PRO A CA 1
ATOM 2667 C C . PRO A 1 322 ? 7.486 -3.502 33.216 1.00 66.31 322 PRO A C 1
ATOM 2669 O O . PRO A 1 322 ? 8.025 -2.646 33.920 1.00 66.31 322 PRO A O 1
ATOM 2672 N N . TYR A 1 323 ? 6.261 -3.345 32.716 1.00 61.19 323 TYR A N 1
ATOM 2673 C CA . TYR A 1 323 ? 5.379 -2.240 33.088 1.00 61.19 323 TYR A CA 1
ATOM 2674 C C . TYR A 1 323 ? 5.111 -2.247 34.608 1.00 61.19 323 TYR A C 1
ATOM 2676 O O . TYR A 1 323 ? 4.782 -3.302 35.163 1.00 61.19 323 TYR A O 1
ATOM 2684 N N . PRO A 1 324 ? 5.193 -1.097 35.302 1.00 68.94 324 PRO A N 1
ATOM 2685 C CA . PRO A 1 324 ? 4.824 -1.015 36.705 1.00 68.94 324 PRO A CA 1
ATOM 2686 C C . PRO A 1 324 ? 3.296 -1.057 36.859 1.00 68.94 324 PRO A C 1
ATOM 2688 O O . PRO A 1 324 ? 2.557 -0.331 36.194 1.00 68.94 324 PRO A O 1
ATOM 2691 N N . TYR A 1 325 ? 2.833 -1.916 37.767 1.00 63.22 325 TYR A N 1
ATOM 2692 C CA . TYR A 1 325 ? 1.442 -2.003 38.213 1.00 63.22 325 TYR A CA 1
ATOM 2693 C C . TYR A 1 325 ? 0.950 -0.658 38.783 1.00 63.22 325 TYR A C 1
ATOM 2695 O O . TYR A 1 325 ? 1.649 -0.066 39.611 1.00 63.22 325 TYR A O 1
ATOM 2703 N N . PRO A 1 326 ? -0.271 -0.199 38.451 1.00 65.06 326 PRO A N 1
ATOM 2704 C CA . PRO A 1 326 ? -0.868 0.938 39.135 1.00 65.06 326 PRO A CA 1
ATOM 2705 C C . PRO A 1 326 ? -1.294 0.540 40.558 1.00 65.06 326 PRO A C 1
ATOM 2707 O O . PRO A 1 326 ? -2.112 -0.361 40.764 1.00 65.06 326 PRO A O 1
ATOM 2710 N N . GLN A 1 327 ? -0.725 1.234 41.547 1.00 65.19 327 GLN A N 1
ATOM 2711 C CA . GLN A 1 327 ? -1.167 1.218 42.940 1.00 65.19 327 GLN A CA 1
ATOM 2712 C C . GLN A 1 327 ? -2.631 1.662 43.024 1.00 65.19 327 GLN A C 1
ATOM 2714 O O . GLN A 1 327 ? -2.976 2.787 42.665 1.00 65.19 327 GLN A O 1
ATOM 2719 N N . LYS A 1 328 ? -3.485 0.779 43.546 1.00 59.59 328 LYS A N 1
ATOM 2720 C CA . LYS A 1 328 ? -4.817 1.145 44.026 1.00 59.59 328 LYS A CA 1
ATOM 2721 C C . LYS A 1 328 ? -4.651 2.055 45.245 1.00 59.59 328 LYS A C 1
ATOM 2723 O O . LYS A 1 328 ? -4.120 1.611 46.260 1.00 59.59 328 LYS A O 1
ATOM 2728 N N . GLN A 1 329 ? -5.091 3.306 45.136 1.00 58.50 329 GLN A N 1
ATOM 2729 C CA . GLN A 1 329 ? -5.365 4.138 46.306 1.00 58.50 329 GLN A CA 1
ATOM 2730 C C . GLN A 1 329 ? -6.692 3.664 46.911 1.00 58.50 329 GLN A C 1
ATOM 2732 O O . GLN A 1 329 ? -7.674 3.497 46.184 1.00 58.50 329 GLN A O 1
ATOM 2737 N N . GLN A 1 330 ? -6.654 3.348 48.206 1.00 61.03 330 GLN A N 1
ATOM 2738 C CA . GLN A 1 330 ? -7.815 3.063 49.053 1.00 61.03 330 GLN A CA 1
ATOM 2739 C C . GLN A 1 330 ? -8.368 4.354 49.640 1.00 61.03 330 GLN A C 1
ATOM 2741 O O . GLN A 1 330 ? -7.540 5.253 49.923 1.00 61.03 330 GLN A O 1
#

Solvent-accessible surface area (backbone atoms only — not comparable to full-atom values): 20616 Å² total; per-residue (Å²): 136,91,78,89,84,86,85,82,84,84,75,92,76,87,76,92,75,90,76,83,81,81,79,75,80,68,84,65,48,76,67,52,54,51,53,53,51,50,54,50,49,52,52,51,52,51,52,50,52,56,49,50,51,53,49,51,53,49,50,54,53,49,53,51,53,50,50,55,49,50,57,50,49,53,52,50,51,53,52,50,50,51,52,52,51,54,51,51,55,47,52,56,48,51,53,53,49,51,54,53,50,56,51,50,52,53,53,50,52,51,51,53,54,52,50,50,53,50,53,53,52,49,52,52,51,52,53,53,51,54,50,51,51,56,51,50,53,57,48,53,54,50,50,54,53,51,52,51,54,50,53,51,48,53,54,51,51,52,52,51,48,53,57,49,53,54,49,50,53,57,50,50,58,50,49,53,54,48,50,53,52,50,52,51,51,52,52,51,50,52,54,51,50,53,52,49,54,51,51,53,53,49,51,53,51,53,52,50,52,50,52,51,51,51,54,50,50,51,51,52,50,51,51,49,52,47,53,51,49,53,50,51,49,50,61,67,44,41,61,57,50,50,50,53,50,58,67,63,67,80,68,81,86,84,89,87,87,89,84,84,92,85,89,80,88,92,85,84,90,84,87,88,86,88,81,86,83,89,82,87,83,86,88,82,88,81,84,88,82,83,88,82,88,88,77,86,88,80,86,78,82,79,78,91,79,80,80,89,76,78,79,77,73,79,78,82,77,84,76,87,72,82,80,80,80,84,79,80,82,130

Radius of gyration: 98.26 Å; Cα contacts (8 Å, |Δi|>4): 1; chains: 1; bounding box: 184×82×274 Å

Secondary structure (DSSP, 8-state):
-----------------------------HHHHHHHHHHHHHHHHHHHHHHHHHHHHHHHHHHHHHHHHHHHHHHHHHHHHHHHHHHHHHHHHHHHHHHHHHHHHHHHHHHHHHHHHHHHHHHHHHHHHHHHHHHHHHHHHHHHHHHHHHHHHHHHHHHHHHHHHHHHHHHHHHHHHHHHHHHHHHHHHHHHHHHHHHHHHHHHHHHHHHHHHHHHHHHHHHHHHHHHHHHHHHHHHHHHHHHHHHHH-SS-------------------------------------------------------------PPPPP----PPPPPP---